Protein AF-A0A7R8H9K0-F1 (afdb_monomer)

Structure (mmCIF, N/CA/C/O backbone):
data_AF-A0A7R8H9K0-F1
#
_entry.id   AF-A0A7R8H9K0-F1
#
loop_
_atom_site.group_PDB
_atom_site.id
_atom_site.type_symbol
_atom_site.label_atom_id
_atom_site.label_alt_id
_atom_site.label_comp_id
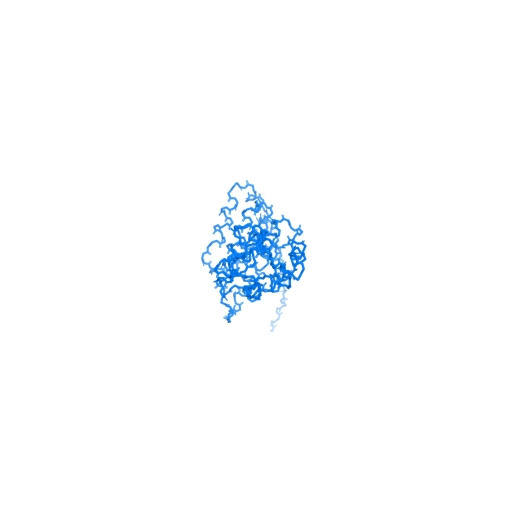_atom_site.label_asym_id
_atom_site.label_entity_id
_atom_site.label_seq_id
_atom_site.pdbx_PDB_ins_code
_atom_site.Cartn_x
_atom_site.Cartn_y
_atom_site.Cartn_z
_atom_site.occupancy
_atom_site.B_iso_or_equiv
_atom_site.auth_seq_id
_atom_site.auth_comp_id
_atom_site.auth_asym_id
_atom_site.auth_atom_id
_atom_site.pdbx_PDB_model_num
ATOM 1 N N . MET A 1 1 ? -13.801 -19.726 68.972 1.00 40.62 1 MET A N 1
ATOM 2 C CA . MET A 1 1 ? -13.199 -20.146 67.686 1.00 40.62 1 MET A CA 1
ATOM 3 C C . MET A 1 1 ? -14.242 -19.972 66.582 1.00 40.62 1 MET A C 1
ATOM 5 O O . MET A 1 1 ? -15.143 -20.788 66.462 1.00 40.62 1 MET A O 1
ATOM 9 N N . MET A 1 2 ? -14.191 -18.857 65.850 1.00 42.12 2 MET A N 1
ATOM 10 C CA . MET A 1 2 ? -15.059 -18.582 64.696 1.00 42.12 2 MET A CA 1
ATOM 11 C C . MET A 1 2 ? -14.425 -19.161 63.423 1.00 42.12 2 MET A C 1
ATOM 13 O O . MET A 1 2 ? -13.252 -18.907 63.165 1.00 42.12 2 MET A O 1
ATOM 17 N N . ARG A 1 3 ? -15.198 -19.859 62.583 1.00 37.62 3 ARG A N 1
ATOM 18 C CA . ARG A 1 3 ? -14.903 -20.005 61.147 1.00 37.62 3 ARG A CA 1
ATOM 19 C C . ARG A 1 3 ? -16.173 -19.730 60.344 1.00 37.62 3 ARG A C 1
ATOM 21 O O . ARG A 1 3 ? -17.077 -20.558 60.292 1.00 37.62 3 ARG A O 1
ATOM 28 N N . ARG A 1 4 ? -16.228 -18.541 59.736 1.00 37.19 4 ARG A N 1
ATOM 29 C CA . ARG A 1 4 ? -17.149 -18.210 58.642 1.00 37.19 4 ARG A CA 1
ATOM 30 C C . ARG A 1 4 ? -16.663 -18.925 57.377 1.00 37.19 4 ARG A C 1
ATOM 32 O O . ARG A 1 4 ? -15.465 -18.979 57.123 1.00 37.19 4 ARG A O 1
ATOM 39 N N . LYS A 1 5 ? -17.597 -19.500 56.620 1.00 40.31 5 LYS A N 1
ATOM 40 C CA . LYS A 1 5 ? -17.365 -20.157 55.329 1.00 40.31 5 LYS A CA 1
ATOM 41 C C . LYS A 1 5 ? -17.757 -19.150 54.242 1.00 40.31 5 LYS A C 1
ATOM 43 O O . LYS A 1 5 ? -18.937 -18.825 54.119 1.00 40.31 5 LYS A O 1
ATOM 48 N N . ASP A 1 6 ? -16.775 -18.613 53.525 1.00 37.91 6 ASP A N 1
ATOM 49 C CA . ASP A 1 6 ? -16.982 -17.632 52.457 1.00 37.91 6 ASP A CA 1
ATOM 50 C C . ASP A 1 6 ? -17.642 -18.269 51.219 1.00 37.91 6 ASP A C 1
ATOM 52 O O . ASP A 1 6 ? -17.253 -19.346 50.766 1.00 37.91 6 ASP A O 1
ATOM 56 N N . ARG A 1 7 ? -18.659 -17.588 50.669 1.00 35.00 7 ARG A N 1
ATOM 57 C CA . ARG A 1 7 ? -19.238 -17.853 49.337 1.00 35.00 7 ARG A CA 1
ATOM 58 C C . ARG A 1 7 ? -18.424 -17.123 48.258 1.00 35.00 7 ARG A C 1
ATOM 60 O O . ARG A 1 7 ? -18.005 -15.992 48.507 1.00 35.00 7 ARG A O 1
ATOM 67 N N . PRO A 1 8 ? -18.303 -17.661 47.030 1.00 39.19 8 PRO A N 1
ATOM 68 C CA . PRO A 1 8 ? -17.720 -16.921 45.916 1.00 39.19 8 PRO A CA 1
ATOM 69 C C . PRO A 1 8 ? -18.710 -15.871 45.374 1.00 39.19 8 PRO A C 1
ATOM 71 O O . PRO A 1 8 ? -19.876 -16.174 45.110 1.00 39.19 8 PRO A O 1
ATOM 74 N N . ARG A 1 9 ? -18.243 -14.624 45.207 1.00 37.09 9 ARG A N 1
ATOM 75 C CA . ARG A 1 9 ? -18.977 -13.516 44.569 1.00 37.09 9 ARG A CA 1
ATOM 76 C C . ARG A 1 9 ? -18.789 -13.534 43.047 1.00 37.09 9 ARG A C 1
ATOM 78 O O . ARG A 1 9 ? -17.669 -13.584 42.560 1.00 37.09 9 ARG A O 1
ATOM 85 N N . GLY A 1 10 ? -19.920 -13.459 42.344 1.00 40.94 10 GLY A N 1
ATOM 86 C CA . GLY A 1 10 ? -20.169 -12.712 41.103 1.00 40.94 10 GLY A CA 1
ATOM 87 C C . GLY A 1 10 ? -19.111 -12.678 39.994 1.00 40.94 10 GLY A C 1
ATOM 88 O O . GLY A 1 10 ? -18.354 -11.724 39.913 1.00 40.94 10 GLY A O 1
ATOM 89 N N . LYS A 1 11 ? -19.201 -13.612 39.035 1.00 36.88 11 LYS A N 1
ATOM 90 C CA . LYS A 1 11 ? -18.669 -13.471 37.658 1.00 36.88 11 LYS A CA 1
ATOM 91 C C . LYS A 1 11 ? -19.744 -13.088 36.617 1.00 36.88 11 LYS A C 1
ATOM 93 O O . LYS A 1 11 ? -19.515 -13.194 35.420 1.00 36.88 11 LYS A O 1
ATOM 98 N N . LYS A 1 12 ? -20.948 -12.686 37.044 1.00 35.62 12 LYS A N 1
ATOM 99 C CA . LYS A 1 12 ? -22.094 -12.474 36.134 1.00 35.62 12 LYS A CA 1
ATOM 100 C C . LYS A 1 12 ? -22.205 -11.063 35.531 1.00 35.62 12 LYS A C 1
ATOM 102 O O . LYS A 1 12 ? -22.999 -10.895 34.616 1.00 35.62 12 LYS A O 1
ATOM 107 N N . ASN A 1 13 ? -21.412 -10.085 35.979 1.00 43.00 13 ASN A N 1
ATOM 108 C CA . ASN A 1 13 ? -21.580 -8.691 35.539 1.00 43.00 13 ASN A CA 1
ATOM 109 C C . ASN A 1 13 ? -20.710 -8.303 34.329 1.00 43.00 13 ASN A C 1
ATOM 111 O O . ASN A 1 13 ? -21.144 -7.500 33.517 1.00 43.00 13 ASN A O 1
ATOM 115 N N . GLU A 1 14 ? -19.538 -8.914 34.136 1.00 38.44 14 GLU A N 1
ATOM 116 C CA . GLU A 1 14 ? -18.619 -8.525 33.049 1.00 38.44 14 GLU A CA 1
ATOM 117 C C . GLU A 1 14 ? -19.118 -8.945 31.656 1.00 38.44 14 GLU A C 1
ATOM 119 O O . GLU A 1 14 ? -18.979 -8.193 30.692 1.00 38.44 14 GLU A O 1
ATOM 124 N N . LEU A 1 15 ? -19.774 -10.109 31.546 1.00 36.34 15 LEU A N 1
ATOM 125 C CA . LEU A 1 15 ? -20.377 -10.552 30.282 1.00 36.34 15 LEU A CA 1
ATOM 126 C C . LEU A 1 15 ? -21.592 -9.696 29.890 1.00 36.34 15 LEU A C 1
ATOM 128 O O . LEU A 1 15 ? -21.779 -9.407 28.714 1.00 36.34 15 LEU A O 1
ATOM 132 N N . GLY A 1 16 ? -22.409 -9.282 30.866 1.00 35.31 16 GLY A N 1
ATOM 133 C CA . GLY A 1 16 ? -23.593 -8.451 30.625 1.00 35.31 16 GLY A CA 1
ATOM 134 C C . GLY A 1 16 ? -23.238 -7.029 30.184 1.00 35.31 16 GLY A C 1
ATOM 135 O O . GLY A 1 16 ? -23.847 -6.520 29.247 1.00 35.31 16 GLY A O 1
ATOM 136 N N . GLN A 1 17 ? -22.203 -6.433 30.791 1.00 42.16 17 GLN A N 1
ATOM 137 C CA . GLN A 1 17 ? -21.657 -5.136 30.372 1.00 42.16 17 GLN A CA 1
ATOM 138 C C . GLN A 1 17 ? -21.072 -5.203 28.950 1.00 42.16 17 GLN A C 1
ATOM 140 O O . GLN A 1 17 ? -21.377 -4.357 28.117 1.00 42.16 17 GLN A O 1
ATOM 145 N N . SER A 1 18 ? -20.288 -6.247 28.644 1.00 46.50 18 SER A N 1
ATOM 146 C CA . SER A 1 18 ? -19.658 -6.401 27.326 1.00 46.50 18 SER A CA 1
ATOM 147 C C . SER A 1 18 ? -20.666 -6.595 26.189 1.00 46.50 18 SER A C 1
ATOM 149 O O . SER A 1 18 ? -20.372 -6.191 25.067 1.00 46.50 18 SER A O 1
ATOM 151 N N . ILE A 1 19 ? -21.818 -7.225 26.448 1.00 42.53 19 ILE A N 1
ATOM 152 C CA . ILE A 1 19 ? -22.873 -7.440 25.444 1.00 42.53 19 ILE A CA 1
ATOM 153 C C . ILE A 1 19 ? -23.671 -6.144 25.213 1.00 42.53 19 ILE A C 1
ATOM 155 O O . ILE A 1 19 ? -23.908 -5.764 24.066 1.00 42.53 19 ILE A O 1
ATOM 159 N N . GLN A 1 20 ? -24.000 -5.404 26.279 1.00 49.84 20 GLN A N 1
ATOM 160 C CA . GLN A 1 20 ? -24.660 -4.095 26.164 1.00 49.84 20 GLN A CA 1
ATOM 161 C C . GLN A 1 20 ? -23.789 -3.066 25.429 1.00 49.84 20 GLN A C 1
ATOM 163 O O . GLN A 1 20 ? -24.291 -2.351 24.563 1.00 49.84 20 GLN A O 1
ATOM 168 N N . ASP A 1 21 ? -22.480 -3.052 25.692 1.00 56.84 21 ASP A N 1
ATOM 169 C CA . ASP A 1 21 ? -21.529 -2.190 24.983 1.00 56.84 21 ASP A CA 1
ATOM 170 C C . ASP A 1 21 ? -21.412 -2.539 23.494 1.00 56.84 21 ASP A C 1
ATOM 172 O O . ASP A 1 21 ? -21.102 -1.665 22.685 1.00 56.84 21 ASP A O 1
ATOM 176 N N . THR A 1 22 ? -21.636 -3.800 23.100 1.00 58.75 22 THR A N 1
ATOM 177 C CA . THR A 1 22 ? -21.641 -4.196 21.682 1.00 58.75 22 THR A CA 1
ATOM 178 C C . THR A 1 22 ? -22.935 -3.833 20.966 1.00 58.75 22 THR A C 1
ATOM 180 O O . THR A 1 22 ? -22.874 -3.409 19.813 1.00 58.75 22 THR A O 1
ATOM 183 N N . ASP A 1 23 ? -24.083 -3.942 21.632 1.00 60.56 23 ASP A N 1
ATOM 184 C CA . ASP A 1 23 ? -25.378 -3.596 21.039 1.00 60.56 23 ASP A CA 1
ATOM 185 C C . ASP A 1 23 ? -25.562 -2.078 20.925 1.00 60.56 23 ASP A C 1
ATOM 187 O O . ASP A 1 23 ? -26.005 -1.597 19.882 1.00 60.56 23 ASP A O 1
ATOM 191 N N . ALA A 1 24 ? -25.108 -1.310 21.921 1.00 64.94 24 ALA A N 1
ATOM 192 C CA . ALA A 1 24 ? -25.066 0.152 21.851 1.00 64.94 24 ALA A CA 1
ATOM 193 C C . ALA A 1 24 ? -24.113 0.655 20.751 1.00 64.94 24 ALA A C 1
ATOM 195 O O . ALA A 1 24 ? -24.400 1.634 20.061 1.00 64.94 24 ALA A O 1
ATOM 196 N N . LEU A 1 25 ? -22.986 -0.038 20.537 1.00 63.16 25 LEU A N 1
ATOM 197 C CA . LEU A 1 25 ? -22.095 0.273 19.420 1.00 63.16 25 LEU A CA 1
ATOM 198 C C . LEU A 1 25 ? -22.775 0.014 18.077 1.00 63.16 25 LEU A C 1
ATOM 200 O O . LEU A 1 25 ? -22.614 0.799 17.154 1.00 63.16 25 LEU A O 1
ATOM 204 N N . ARG A 1 26 ? -23.522 -1.088 17.961 1.00 66.19 26 ARG A N 1
ATOM 205 C CA . ARG A 1 26 ? -24.235 -1.457 16.732 1.00 66.19 26 ARG A CA 1
ATOM 206 C C . ARG A 1 26 ? -25.348 -0.471 16.405 1.00 66.19 26 ARG A C 1
ATOM 208 O O . ARG A 1 26 ? -25.479 -0.107 15.241 1.00 66.19 26 ARG A O 1
ATOM 215 N N . SER A 1 27 ? -26.105 -0.010 17.400 1.00 69.06 27 SER A N 1
ATOM 216 C CA . SER A 1 27 ? -27.130 1.018 17.191 1.00 69.06 27 SER A CA 1
ATOM 217 C C . SER A 1 27 ? -26.514 2.359 16.796 1.00 69.06 27 SER A C 1
ATOM 219 O O . SER A 1 27 ? -26.976 2.968 15.838 1.00 69.06 27 SER A O 1
ATOM 221 N N . PHE A 1 28 ? -25.426 2.777 17.455 1.00 70.62 28 PHE A N 1
ATOM 222 C CA . PHE A 1 28 ? -24.696 3.994 17.084 1.00 70.62 28 PHE A CA 1
ATOM 223 C C . PHE A 1 28 ? -24.115 3.903 15.669 1.00 70.62 28 PHE A C 1
ATOM 225 O O . PHE A 1 28 ? -24.217 4.847 14.893 1.00 70.62 28 PHE A O 1
ATOM 232 N N . VAL A 1 29 ? -23.538 2.754 15.307 1.00 67.75 29 VAL A N 1
ATOM 233 C CA . VAL A 1 29 ? -23.004 2.506 13.962 1.00 67.75 29 VAL A CA 1
ATOM 234 C C . VAL A 1 29 ? -24.117 2.557 12.918 1.00 67.75 29 VAL A C 1
ATOM 236 O O . VAL A 1 29 ? -23.927 3.174 11.879 1.00 67.75 29 VAL A O 1
ATOM 239 N N . ALA A 1 30 ? -25.283 1.970 13.193 1.00 68.50 30 ALA A N 1
ATOM 240 C CA . ALA A 1 30 ? -26.426 2.012 12.283 1.00 68.50 30 ALA A CA 1
ATOM 241 C C . ALA A 1 30 ? -26.989 3.433 12.102 1.00 68.50 30 ALA A C 1
ATOM 243 O O . ALA A 1 30 ? -27.411 3.796 11.007 1.00 68.50 30 ALA A O 1
ATOM 244 N N . GLU A 1 31 ? -26.977 4.250 13.155 1.00 71.81 31 GLU A N 1
ATOM 245 C CA . GLU A 1 31 ? -27.406 5.649 13.095 1.00 71.81 31 GLU A CA 1
ATOM 246 C C . GLU A 1 31 ? -26.390 6.523 12.345 1.00 71.81 31 GLU A C 1
ATOM 248 O O . GLU A 1 31 ? -26.755 7.252 11.423 1.00 71.81 31 GLU A O 1
ATOM 253 N N . ALA A 1 32 ? -25.100 6.378 12.661 1.00 69.19 32 ALA A N 1
ATOM 254 C CA . ALA A 1 32 ? -24.008 7.062 11.975 1.00 69.19 32 ALA A CA 1
ATOM 255 C C . ALA A 1 32 ? -23.916 6.674 10.491 1.00 69.19 32 ALA A C 1
ATOM 257 O O . ALA A 1 32 ? -23.628 7.533 9.658 1.00 69.19 32 ALA A O 1
ATOM 258 N N . ALA A 1 33 ? -24.217 5.413 10.155 1.00 65.12 33 ALA A N 1
ATOM 259 C CA . ALA A 1 33 ? -24.216 4.906 8.787 1.00 65.12 33 ALA A CA 1
ATOM 260 C C . ALA A 1 33 ? -25.230 5.616 7.867 1.00 65.12 33 ALA A C 1
ATOM 262 O O . ALA A 1 33 ? -25.048 5.649 6.654 1.00 65.12 33 ALA A O 1
ATOM 263 N N . ASN A 1 34 ? -26.285 6.206 8.434 1.00 67.06 34 ASN A N 1
ATOM 264 C CA . ASN A 1 34 ? -27.316 6.923 7.680 1.00 67.06 34 ASN A CA 1
ATOM 265 C C . ASN A 1 34 ? -27.040 8.432 7.556 1.00 67.06 34 ASN A C 1
ATOM 267 O O . ASN A 1 34 ? -27.825 9.155 6.940 1.00 67.06 34 ASN A O 1
ATOM 271 N N . SER A 1 35 ? -25.950 8.932 8.146 1.00 72.25 35 SER A N 1
ATOM 272 C CA . SER A 1 35 ? -25.596 10.349 8.089 1.00 72.25 35 SER A CA 1
ATOM 273 C C . SER A 1 35 ? -24.858 10.689 6.786 1.00 72.25 35 SER A C 1
ATOM 275 O O . SER A 1 35 ? -23.848 10.057 6.481 1.00 72.25 35 SER A O 1
ATOM 277 N N . PRO A 1 36 ? -25.254 11.748 6.053 1.00 66.50 36 PRO A N 1
ATOM 278 C CA . PRO A 1 36 ? -24.544 12.195 4.851 1.00 66.50 36 PRO A CA 1
ATOM 279 C C . PRO A 1 36 ? -23.150 12.786 5.140 1.00 66.50 36 PRO A C 1
ATOM 281 O O . PRO A 1 36 ? -22.419 13.093 4.208 1.00 66.50 36 PRO A O 1
ATOM 284 N N . ARG A 1 37 ? -22.776 12.961 6.418 1.00 75.25 37 ARG A N 1
ATOM 285 C CA . ARG A 1 37 ? -21.471 13.487 6.871 1.00 75.25 37 ARG A CA 1
ATOM 286 C C . ARG A 1 37 ? -20.572 12.422 7.499 1.00 75.25 37 ARG A C 1
ATOM 288 O O . ARG A 1 37 ? -19.688 12.737 8.293 1.00 75.25 37 ARG A O 1
ATOM 295 N N . MET A 1 38 ? -20.831 11.149 7.212 1.00 75.88 38 MET A N 1
ATOM 296 C CA . MET A 1 38 ? -20.095 10.048 7.833 1.00 75.88 38 MET A CA 1
ATOM 297 C C . MET A 1 38 ? -18.591 10.124 7.542 1.00 75.88 38 MET A C 1
ATOM 299 O O . MET A 1 38 ? -17.791 9.905 8.445 1.00 75.88 38 MET A O 1
ATOM 303 N N . GLU A 1 39 ? -18.222 10.497 6.317 1.00 75.75 39 GLU A N 1
ATOM 304 C CA . GLU A 1 39 ? -16.837 10.698 5.875 1.00 75.75 39 GLU A CA 1
ATOM 305 C C . GLU A 1 39 ? -16.116 11.761 6.710 1.00 75.75 39 GLU A C 1
ATOM 307 O O . GLU A 1 39 ? -15.147 11.439 7.393 1.00 75.75 39 GLU A O 1
ATOM 312 N N . GLU A 1 40 ? -16.656 12.984 6.769 1.00 78.06 40 GLU A N 1
ATOM 313 C CA . GLU A 1 40 ? -16.104 14.093 7.567 1.00 78.06 40 GLU A CA 1
ATOM 314 C C . GLU A 1 40 ? -15.969 13.721 9.055 1.00 78.06 40 GLU A C 1
ATOM 316 O O . GLU A 1 40 ? -15.004 14.079 9.739 1.00 78.06 40 GLU A O 1
ATOM 321 N N . MET A 1 41 ? -16.941 12.971 9.583 1.00 77.12 41 MET A N 1
ATOM 322 C CA . MET A 1 41 ? -16.899 12.498 10.963 1.00 77.12 41 MET A CA 1
ATOM 323 C C . MET A 1 41 ? -1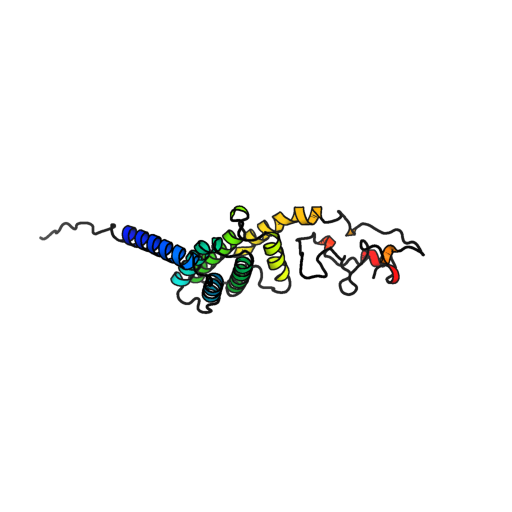5.773 11.477 11.172 1.00 77.12 41 MET A C 1
ATOM 325 O O . MET A 1 41 ? -15.080 11.531 12.185 1.00 77.12 41 MET A O 1
ATOM 329 N N . MET A 1 42 ? -15.557 10.554 10.235 1.00 78.75 42 MET A N 1
ATOM 330 C CA . MET A 1 42 ? -14.468 9.579 10.333 1.00 78.75 42 MET A CA 1
ATOM 331 C C . MET A 1 42 ? -13.095 10.219 10.173 1.00 78.75 42 MET A C 1
ATOM 333 O O . MET A 1 42 ? -12.184 9.882 10.928 1.00 78.75 42 MET A O 1
ATOM 337 N N . GLU A 1 43 ? -12.958 11.151 9.234 1.00 79.31 43 GLU A N 1
ATOM 338 C CA . GLU A 1 43 ? -11.734 11.920 9.023 1.00 79.31 43 GLU A CA 1
ATOM 339 C C . GLU A 1 43 ? -11.385 12.722 10.276 1.00 79.31 43 GLU A C 1
ATOM 341 O O . GLU A 1 43 ? -10.306 12.535 10.830 1.00 79.31 43 GLU A O 1
ATOM 346 N N . SER A 1 44 ? -12.322 13.505 10.819 1.00 79.56 44 SER A N 1
ATOM 347 C CA . SER A 1 44 ? -12.089 14.290 12.043 1.00 79.56 44 SER A CA 1
ATOM 348 C C . SER A 1 44 ? -11.762 13.426 13.270 1.00 79.56 44 SER A C 1
ATOM 350 O O . SER A 1 44 ? -10.904 13.791 14.082 1.00 79.56 44 SER A O 1
ATOM 352 N N . LEU A 1 45 ? -12.387 12.248 13.399 1.00 77.25 45 LEU A N 1
ATOM 353 C CA . LEU A 1 45 ? -12.041 11.270 14.435 1.00 77.25 45 LEU A CA 1
ATOM 354 C C . LEU A 1 45 ? -10.611 10.747 14.269 1.00 77.25 45 LEU A C 1
ATOM 356 O O . LEU A 1 45 ? -9.908 10.571 15.269 1.00 77.25 45 LEU A O 1
ATOM 360 N N . LEU A 1 46 ? -10.181 10.500 13.029 1.00 77.69 46 LEU A N 1
ATOM 361 C CA . LEU A 1 46 ? -8.837 10.020 12.731 1.00 77.69 46 LEU A CA 1
ATOM 362 C C . LEU A 1 46 ? -7.794 11.142 12.802 1.00 77.69 46 LEU A C 1
ATOM 364 O O . LEU A 1 46 ? -6.652 10.866 13.135 1.00 77.69 46 LEU A O 1
ATOM 368 N N . GLU A 1 47 ? -8.146 12.397 12.535 1.00 78.12 47 GLU A N 1
ATOM 369 C CA . GLU A 1 47 ? -7.226 13.537 12.540 1.00 78.12 47 GLU A CA 1
ATOM 370 C C . GLU A 1 47 ? -6.790 13.958 13.940 1.00 78.12 47 GLU A C 1
ATOM 372 O O . GLU A 1 47 ? -5.693 14.514 14.092 1.00 78.12 47 GLU A O 1
ATOM 377 N N . ASN A 1 48 ? -7.585 13.639 14.967 1.00 73.31 48 ASN A N 1
ATOM 378 C CA . ASN A 1 48 ? -7.305 14.025 16.344 1.00 73.31 48 ASN A CA 1
ATOM 379 C C . ASN A 1 48 ? -5.844 13.698 16.730 1.00 73.31 48 ASN A C 1
ATOM 381 O O . ASN A 1 48 ? -5.336 12.587 16.534 1.00 73.31 48 ASN A O 1
ATOM 385 N N . LYS A 1 49 ? -5.113 14.728 17.172 1.00 61.06 49 LYS A N 1
ATOM 386 C CA . LYS A 1 49 ? -3.668 14.655 17.446 1.00 61.06 49 LYS A CA 1
ATOM 387 C C . LYS A 1 49 ? -3.377 13.980 18.782 1.00 61.06 49 LYS A C 1
ATOM 389 O O . LYS A 1 49 ? -2.291 13.429 18.961 1.00 61.06 49 LYS A O 1
ATOM 394 N N . ASP A 1 50 ? -4.355 13.978 19.678 1.00 60.78 50 ASP A N 1
ATOM 395 C CA . ASP A 1 50 ? -4.208 13.436 21.014 1.00 60.78 50 ASP A CA 1
ATOM 396 C C . ASP A 1 50 ? -4.452 11.923 21.007 1.00 60.78 50 ASP A C 1
ATOM 398 O O . ASP A 1 50 ? -5.576 11.437 21.109 1.00 60.78 50 ASP A O 1
ATOM 402 N N . LEU A 1 51 ? -3.366 11.146 20.979 1.00 59.62 51 LEU A N 1
ATOM 403 C CA . LEU A 1 51 ? -3.389 9.699 21.256 1.00 59.62 51 LEU A CA 1
ATOM 404 C C . LEU A 1 51 ? -3.654 9.379 22.752 1.00 59.62 51 LEU A C 1
ATOM 406 O O . LEU A 1 51 ? -3.351 8.282 23.229 1.00 59.62 51 LEU A O 1
ATOM 410 N N . SER A 1 52 ? -4.146 10.349 23.529 1.00 51.72 52 SER A N 1
ATOM 411 C CA . SER A 1 52 ? -3.947 10.427 24.980 1.00 51.72 52 SER A CA 1
ATOM 412 C C . SER A 1 52 ? -4.974 9.694 25.853 1.00 51.72 52 SER A C 1
ATOM 414 O O . SER A 1 52 ? -4.696 9.514 27.040 1.00 51.72 52 SER A O 1
ATOM 416 N N . PRO A 1 53 ? -6.045 9.088 25.309 1.00 59.22 53 PRO A N 1
ATOM 417 C CA . PRO A 1 53 ? -6.609 7.897 25.933 1.00 59.22 53 PRO A CA 1
ATOM 418 C C . PRO A 1 53 ? -6.432 6.676 25.020 1.00 59.22 53 PRO A C 1
ATOM 420 O O . PRO A 1 53 ? -7.190 6.425 24.086 1.00 59.22 53 PRO A O 1
ATOM 423 N N . ARG A 1 54 ? -5.427 5.852 25.339 1.00 68.75 54 ARG A N 1
ATOM 424 C CA . ARG A 1 54 ? -5.060 4.635 24.585 1.00 68.75 54 ARG A CA 1
ATOM 425 C C . ARG A 1 54 ? -6.236 3.653 24.365 1.00 68.75 54 ARG A C 1
ATOM 427 O O . ARG A 1 54 ? -6.346 3.131 23.257 1.00 68.75 54 ARG A O 1
ATOM 434 N N . PRO A 1 55 ? -7.146 3.414 25.340 1.00 73.50 55 PRO A N 1
ATOM 435 C CA . PRO A 1 55 ? -8.331 2.572 25.125 1.00 73.50 55 PRO A CA 1
ATOM 436 C C . PRO A 1 55 ? -9.374 3.224 24.214 1.00 73.50 55 PRO A C 1
ATOM 438 O O . PRO A 1 55 ? -10.007 2.534 23.415 1.00 73.50 55 PRO A O 1
ATOM 441 N N . PHE A 1 56 ? -9.527 4.549 24.310 1.00 78.62 56 PHE A N 1
ATOM 442 C CA . PHE A 1 56 ? -10.424 5.316 23.450 1.00 78.62 56 PHE A CA 1
ATOM 443 C C . PHE A 1 56 ? -9.986 5.182 21.994 1.00 78.62 56 PHE A C 1
ATOM 445 O O . PHE A 1 56 ? -10.793 4.791 21.166 1.00 78.62 56 PHE A O 1
ATOM 452 N N . TRP A 1 57 ? -8.694 5.356 21.700 1.00 78.12 57 TRP A N 1
ATOM 453 C CA . TRP A 1 57 ? -8.175 5.224 20.336 1.00 78.12 57 TRP A CA 1
ATOM 454 C C . TRP A 1 57 ? -8.418 3.838 19.726 1.00 78.12 57 TRP A C 1
ATOM 456 O O . TRP A 1 57 ? -8.857 3.722 18.584 1.00 78.12 57 TRP A O 1
ATOM 466 N N . ILE A 1 58 ? -8.198 2.770 20.500 1.00 82.44 58 ILE A N 1
ATOM 467 C CA . ILE A 1 58 ? -8.475 1.395 20.053 1.00 82.44 58 ILE A CA 1
ATOM 468 C C . ILE A 1 58 ? -9.967 1.222 19.740 1.00 82.44 58 ILE A C 1
ATOM 470 O O . ILE A 1 58 ? -10.322 0.623 18.722 1.00 82.44 58 ILE A O 1
ATOM 474 N N . LYS A 1 59 ? -10.846 1.763 20.592 1.00 83.31 59 LYS A N 1
ATOM 475 C CA . LYS A 1 59 ? -12.293 1.698 20.383 1.00 83.31 59 LYS A CA 1
ATOM 476 C C . LYS A 1 59 ? -12.723 2.521 19.168 1.00 83.31 59 LYS A C 1
ATOM 478 O O . LYS A 1 59 ? -13.495 2.012 18.362 1.00 83.31 59 LYS A O 1
ATOM 483 N N . THR A 1 60 ? -12.174 3.720 18.987 1.00 83.50 60 THR A N 1
ATOM 484 C CA . THR A 1 60 ? -12.412 4.582 17.823 1.00 83.50 60 THR A CA 1
ATOM 485 C C . THR A 1 60 ? -12.017 3.872 16.533 1.00 83.50 60 THR A C 1
ATOM 487 O O . THR A 1 60 ? -12.834 3.771 15.627 1.00 83.50 60 THR A O 1
ATOM 490 N N . LEU A 1 61 ? -10.825 3.270 16.468 1.00 85.38 61 LEU A N 1
ATOM 491 C CA . LEU A 1 61 ? -10.388 2.491 15.301 1.00 85.38 61 LEU A CA 1
ATOM 492 C C . LEU A 1 61 ? -11.281 1.272 15.031 1.00 85.38 61 LEU A C 1
ATOM 494 O O . LEU A 1 61 ? -11.526 0.926 13.876 1.00 85.38 61 LEU A O 1
ATOM 498 N N . SER A 1 62 ? -11.803 0.633 16.080 1.00 86.38 62 SER A N 1
ATOM 499 C CA . SER A 1 62 ? -12.771 -0.457 15.931 1.00 86.38 62 SER A CA 1
ATOM 500 C C . SER A 1 62 ? -14.115 0.020 15.374 1.00 86.38 62 SER A C 1
ATOM 502 O O . SER A 1 62 ? -14.718 -0.702 14.584 1.00 86.38 62 SER A O 1
ATOM 504 N N . VAL A 1 63 ? -14.594 1.196 15.791 1.00 84.94 63 VAL A N 1
ATOM 505 C CA . VAL A 1 63 ? -15.833 1.806 15.279 1.00 84.94 63 VAL A CA 1
ATOM 506 C C . VAL A 1 63 ? -15.647 2.237 13.827 1.00 84.94 63 VAL A C 1
ATOM 508 O O . VAL A 1 63 ? -16.471 1.895 12.986 1.00 84.94 63 VAL A O 1
ATOM 511 N N . LEU A 1 64 ? -14.526 2.889 13.513 1.00 86.81 64 LEU A N 1
ATOM 512 C CA . LEU A 1 64 ? -14.155 3.271 12.150 1.00 86.81 64 LEU A CA 1
ATOM 513 C C . LEU A 1 64 ? -14.154 2.064 11.216 1.00 86.81 64 LEU A C 1
ATOM 515 O O . LEU A 1 64 ? -14.794 2.086 10.170 1.00 86.81 64 LEU A O 1
ATOM 519 N N . LYS A 1 65 ? -13.519 0.962 11.633 1.00 89.69 65 LYS A N 1
ATOM 520 C CA . LYS A 1 65 ? -13.518 -0.283 10.861 1.00 89.69 65 LYS A CA 1
ATOM 521 C C . LYS A 1 65 ? -14.931 -0.805 10.572 1.00 89.69 65 LYS A C 1
ATOM 523 O O . LYS A 1 65 ? -15.159 -1.339 9.493 1.00 89.69 65 LYS A O 1
ATOM 528 N N . ALA A 1 66 ? -15.856 -0.675 11.523 1.00 88.12 66 ALA A N 1
ATOM 529 C CA . ALA A 1 66 ? -17.237 -1.126 11.358 1.00 88.12 66 ALA A CA 1
ATOM 530 C C . ALA A 1 66 ? -18.057 -0.222 10.422 1.00 88.12 66 ALA A C 1
ATOM 532 O O . ALA A 1 66 ? -18.995 -0.705 9.795 1.00 88.12 66 ALA A O 1
ATOM 533 N N . LEU A 1 67 ? -17.704 1.061 10.325 1.00 87.94 67 LEU A N 1
ATOM 534 C CA . LEU A 1 67 ? -18.397 2.036 9.486 1.00 87.94 67 LEU A CA 1
ATOM 535 C C . LEU A 1 67 ? -17.846 2.121 8.054 1.00 87.94 67 LEU A C 1
ATOM 537 O O . LEU A 1 67 ? -18.575 2.547 7.164 1.00 87.94 67 LEU A O 1
ATOM 541 N N . LEU A 1 68 ? -16.602 1.688 7.813 1.00 89.06 68 LEU A N 1
ATOM 542 C CA . LEU A 1 68 ? -15.953 1.725 6.492 1.00 89.06 68 LEU A CA 1
ATOM 543 C C . LEU A 1 68 ? -16.811 1.205 5.319 1.00 89.06 68 LEU A C 1
ATOM 545 O O . LEU A 1 68 ? -16.758 1.827 4.263 1.00 89.06 68 LEU A O 1
ATOM 549 N N . PRO A 1 69 ? -17.606 0.121 5.447 1.00 88.62 69 PRO A N 1
ATOM 550 C CA . PRO A 1 69 ? -18.447 -0.352 4.342 1.00 88.62 69 PRO A CA 1
ATOM 551 C C . PRO A 1 69 ? -19.531 0.637 3.890 1.00 88.62 69 PRO A C 1
ATOM 553 O O . PRO A 1 69 ? -20.056 0.490 2.791 1.00 88.62 69 PRO A O 1
ATOM 556 N N . GLY A 1 70 ? -19.895 1.608 4.733 1.00 85.44 70 GLY A N 1
ATOM 557 C CA . GLY A 1 70 ? -20.861 2.663 4.412 1.00 85.44 70 GLY A CA 1
ATOM 558 C C . GLY A 1 70 ? -20.244 3.904 3.762 1.00 85.44 70 GLY A C 1
ATOM 559 O O . GLY A 1 70 ? -20.969 4.857 3.495 1.00 85.44 70 GLY A O 1
ATOM 560 N N . VAL A 1 71 ? -18.928 3.910 3.535 1.00 87.88 71 VAL A N 1
ATOM 561 C CA . VAL A 1 71 ? -18.173 5.040 2.978 1.00 87.88 71 VAL A CA 1
ATOM 562 C C . VAL A 1 71 ? -17.887 4.803 1.503 1.00 87.88 71 VAL A C 1
ATOM 564 O O . VAL A 1 71 ? -17.653 3.665 1.086 1.00 87.88 71 VAL A O 1
ATOM 567 N N . ASP A 1 72 ? -17.883 5.866 0.698 1.00 89.69 72 ASP A N 1
ATOM 568 C CA . ASP A 1 72 ? -17.509 5.735 -0.702 1.00 89.69 72 ASP A CA 1
ATOM 569 C C . ASP A 1 72 ? -16.010 5.392 -0.861 1.00 89.69 72 ASP A C 1
ATOM 571 O O . ASP A 1 72 ? -15.168 5.591 0.020 1.00 89.69 72 ASP A O 1
ATOM 575 N N . TYR A 1 73 ? -15.626 4.862 -2.021 1.00 89.88 73 TYR A N 1
ATOM 576 C CA . TYR A 1 73 ? -14.232 4.470 -2.243 1.00 89.88 73 TYR A CA 1
ATOM 577 C C . TYR A 1 73 ? -13.254 5.665 -2.188 1.00 89.88 73 TYR A C 1
ATOM 579 O O . TYR A 1 73 ? -12.050 5.465 -2.020 1.00 89.88 73 TYR A O 1
ATOM 587 N N . LYS A 1 74 ? -13.719 6.912 -2.362 1.00 89.19 74 LYS A N 1
ATOM 588 C CA . LYS A 1 74 ? -12.858 8.102 -2.303 1.00 89.19 74 LYS A CA 1
ATOM 589 C C . LYS A 1 74 ? -12.556 8.477 -0.853 1.00 89.19 74 LYS A C 1
ATOM 591 O O . LYS A 1 74 ? -11.388 8.698 -0.542 1.00 89.19 74 LYS A O 1
ATOM 596 N N . GLY A 1 75 ? -13.554 8.457 0.019 1.00 89.81 75 GLY A N 1
ATOM 597 C CA . GLY A 1 75 ? -13.437 8.624 1.459 1.00 89.81 75 GLY A CA 1
ATOM 598 C C . GLY A 1 75 ? -12.614 7.501 2.076 1.00 89.81 75 GLY A C 1
ATOM 599 O O . GLY A 1 75 ? -11.689 7.771 2.835 1.00 89.81 75 GLY A O 1
ATOM 600 N N . VAL A 1 76 ? -12.812 6.242 1.659 1.00 93.00 76 VAL A N 1
ATOM 601 C CA . VAL A 1 76 ? -11.942 5.127 2.092 1.00 93.00 76 VAL A CA 1
ATOM 602 C C . VAL A 1 76 ? -10.475 5.402 1.735 1.00 93.00 76 VAL A C 1
ATOM 604 O O . VAL A 1 76 ? -9.578 5.128 2.536 1.00 93.00 76 VAL A O 1
ATOM 607 N N . ARG A 1 77 ? -10.207 5.964 0.547 1.00 91.38 77 ARG A N 1
ATOM 608 C CA . ARG A 1 77 ? -8.848 6.350 0.139 1.00 91.38 77 ARG A CA 1
ATOM 609 C C . ARG A 1 77 ? -8.279 7.460 1.021 1.00 91.38 77 ARG A C 1
ATOM 611 O O . ARG A 1 77 ? -7.093 7.394 1.334 1.00 91.38 77 ARG A O 1
ATOM 618 N N . GLU A 1 78 ? -9.075 8.448 1.416 1.00 90.38 78 GLU A N 1
ATOM 619 C CA . GLU A 1 78 ? -8.612 9.527 2.294 1.00 90.38 78 GLU A CA 1
ATOM 620 C C . GLU A 1 78 ? -8.343 9.020 3.716 1.00 90.38 78 GLU A C 1
ATOM 622 O O . GLU A 1 78 ? -7.243 9.196 4.239 1.00 90.38 78 GLU A O 1
ATOM 627 N N . ILE A 1 79 ? -9.262 8.228 4.276 1.00 91.31 79 ILE A N 1
ATOM 628 C CA . ILE A 1 79 ? -9.083 7.541 5.563 1.00 91.31 79 ILE A CA 1
ATOM 629 C C . ILE A 1 79 ? -7.803 6.693 5.557 1.00 91.31 79 ILE A C 1
ATOM 631 O O . ILE A 1 79 ? -7.047 6.695 6.530 1.00 91.31 79 ILE A O 1
ATOM 635 N N . MET A 1 80 ? -7.519 5.985 4.457 1.00 92.25 80 MET A N 1
ATOM 636 C CA . MET A 1 80 ? -6.286 5.212 4.305 1.00 92.25 80 MET A CA 1
ATOM 637 C C . MET A 1 80 ? -5.034 6.097 4.387 1.00 92.25 80 MET A C 1
ATOM 639 O O . MET A 1 80 ? -4.073 5.707 5.052 1.00 92.25 80 MET A O 1
ATOM 643 N N . LYS A 1 81 ? -5.020 7.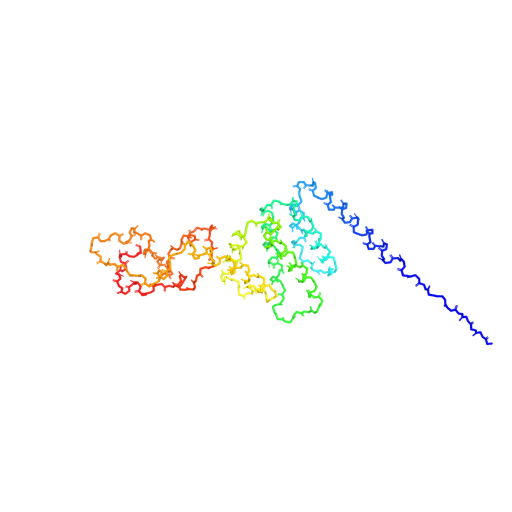271 3.743 1.00 89.38 81 LYS A N 1
ATOM 644 C CA . LYS A 1 81 ? -3.878 8.198 3.813 1.00 89.38 81 LYS A CA 1
ATOM 645 C C . LYS A 1 81 ? -3.664 8.705 5.231 1.00 89.38 81 LYS A C 1
ATOM 647 O O . LYS A 1 81 ? -2.555 8.582 5.745 1.00 89.38 81 LYS A O 1
ATOM 652 N N . ILE A 1 82 ? -4.723 9.181 5.887 1.00 89.00 82 ILE A N 1
ATOM 653 C CA . ILE A 1 82 ? -4.633 9.684 7.263 1.00 89.00 82 ILE A CA 1
ATOM 654 C C . ILE A 1 82 ? -4.160 8.548 8.190 1.00 89.00 82 ILE A C 1
ATOM 656 O O . ILE A 1 82 ? -3.298 8.751 9.043 1.00 89.00 82 ILE A O 1
ATOM 660 N N . ALA A 1 83 ? -4.635 7.312 7.992 1.00 89.62 83 ALA A N 1
ATOM 661 C CA . ALA A 1 83 ? -4.173 6.153 8.757 1.00 89.62 83 ALA A CA 1
ATOM 662 C C . ALA A 1 83 ? -2.670 5.889 8.561 1.00 89.62 83 ALA A C 1
ATOM 664 O O . ALA A 1 83 ? -1.956 5.646 9.535 1.00 89.62 83 ALA A O 1
ATOM 665 N N . ILE A 1 84 ? -2.175 5.967 7.323 1.00 88.56 84 ILE A N 1
ATOM 666 C CA . ILE A 1 84 ? -0.748 5.847 6.992 1.00 88.56 84 ILE A CA 1
ATOM 667 C C . ILE A 1 84 ? 0.071 6.955 7.674 1.00 88.56 84 ILE A C 1
ATOM 669 O O . ILE A 1 84 ? 1.098 6.665 8.291 1.00 88.56 84 ILE A O 1
ATOM 673 N N . GLU A 1 85 ? -0.401 8.201 7.641 1.00 86.25 85 GLU A N 1
ATOM 674 C CA . GLU A 1 85 ? 0.239 9.331 8.323 1.00 86.25 85 GLU A CA 1
ATOM 675 C C . GLU A 1 85 ? 0.305 9.128 9.839 1.00 86.25 85 GLU A C 1
ATOM 677 O O . GLU A 1 85 ? 1.342 9.369 10.459 1.00 86.25 85 GLU A O 1
ATOM 682 N N . LYS A 1 86 ? -0.761 8.600 10.451 1.00 85.88 86 LYS A N 1
ATOM 683 C CA . LYS A 1 86 ? -0.760 8.272 11.882 1.00 85.88 86 LYS A CA 1
ATOM 684 C C . LYS A 1 86 ? 0.222 7.162 12.224 1.00 85.88 86 LYS A C 1
ATOM 686 O O . LYS A 1 86 ? 0.861 7.244 13.269 1.00 85.88 86 LYS A O 1
ATOM 691 N N . VAL A 1 87 ? 0.397 6.158 11.362 1.00 86.81 87 VAL A N 1
ATOM 692 C CA . VAL A 1 87 ? 1.428 5.123 11.559 1.00 86.81 87 VAL A CA 1
ATOM 693 C C . VAL A 1 87 ? 2.830 5.741 11.589 1.00 86.81 87 VAL A C 1
ATOM 695 O O . VAL A 1 87 ? 3.673 5.307 12.372 1.00 86.81 87 VAL A O 1
ATOM 698 N N . LEU A 1 88 ? 3.080 6.775 10.784 1.00 84.06 88 LEU A N 1
ATOM 699 C CA . LEU A 1 88 ? 4.374 7.461 10.723 1.00 84.06 88 LEU A CA 1
ATOM 700 C C . LEU A 1 88 ? 4.702 8.299 11.968 1.00 84.06 88 LEU A C 1
ATOM 702 O O . LEU A 1 88 ? 5.869 8.639 12.175 1.00 84.06 88 LEU A O 1
ATOM 706 N N . LEU A 1 89 ? 3.709 8.608 12.809 1.00 84.12 89 LEU A N 1
ATOM 707 C CA . LEU A 1 89 ? 3.933 9.254 14.107 1.00 84.12 89 LEU A CA 1
ATOM 708 C C . LEU A 1 89 ? 4.557 8.300 15.134 1.00 84.12 89 LEU A C 1
ATOM 710 O O . LEU A 1 89 ? 5.148 8.759 16.112 1.00 84.12 89 LEU A O 1
ATOM 714 N N . PHE A 1 90 ? 4.441 6.984 14.932 1.00 82.88 90 PHE A N 1
ATOM 715 C CA . PHE A 1 90 ? 5.032 6.010 15.842 1.00 82.88 90 PHE A CA 1
ATOM 716 C C . PHE A 1 90 ? 6.549 5.924 15.626 1.00 82.88 90 PHE A C 1
ATOM 718 O O . PHE A 1 90 ? 7.015 5.862 14.483 1.00 82.88 90 PHE A O 1
ATOM 725 N N . PRO A 1 91 ? 7.344 5.901 16.711 1.00 80.38 91 PRO A N 1
ATOM 726 C CA . PRO A 1 91 ? 8.787 5.804 16.593 1.00 80.38 91 PRO A CA 1
ATOM 727 C C . PRO A 1 91 ? 9.175 4.449 15.974 1.00 80.38 91 PRO A C 1
ATOM 729 O O . PRO A 1 91 ? 8.737 3.401 16.456 1.00 80.38 91 PRO A O 1
ATOM 732 N N . PRO A 1 92 ? 10.026 4.434 14.930 1.00 72.62 92 PRO A N 1
ATOM 733 C CA . PRO A 1 92 ? 10.420 3.198 14.256 1.00 72.62 92 PRO A CA 1
ATOM 734 C C . PRO A 1 92 ? 11.324 2.309 15.124 1.00 72.62 92 PRO A C 1
ATOM 736 O O . PRO A 1 92 ? 11.426 1.111 14.875 1.00 72.62 92 PRO A O 1
ATOM 739 N N . GLN A 1 93 ? 11.978 2.886 16.137 1.00 72.44 93 GLN A N 1
ATOM 740 C CA . GLN A 1 93 ? 12.876 2.212 17.074 1.00 72.44 93 GLN A CA 1
ATOM 741 C C . GLN A 1 93 ? 12.402 2.505 18.502 1.00 72.44 93 GLN A C 1
ATOM 743 O O . GLN A 1 93 ? 12.102 3.653 18.818 1.00 72.44 93 GLN A O 1
ATOM 748 N N . GLY A 1 94 ? 12.339 1.484 19.362 1.00 68.44 94 GLY A N 1
ATOM 749 C CA . GLY A 1 94 ? 11.971 1.666 20.773 1.00 68.44 94 GLY A CA 1
ATOM 750 C C . GLY A 1 94 ? 10.488 1.972 20.998 1.00 68.44 94 GLY A C 1
ATOM 751 O O . GLY A 1 94 ? 10.146 2.961 21.640 1.00 68.44 94 GLY A O 1
ATOM 752 N N . LEU A 1 95 ? 9.596 1.125 20.471 1.00 78.44 95 LEU A N 1
ATOM 753 C CA . LEU A 1 95 ? 8.158 1.267 20.695 1.00 78.44 95 LEU A CA 1
ATOM 754 C C . LEU A 1 95 ? 7.815 0.972 22.164 1.00 78.44 95 LEU A C 1
ATOM 756 O O . LEU A 1 95 ? 8.020 -0.145 22.643 1.00 78.44 95 LEU A O 1
ATOM 760 N N . GLU A 1 96 ? 7.265 1.962 22.869 1.00 80.06 96 GLU A N 1
ATOM 761 C CA . GLU A 1 96 ? 6.757 1.775 24.229 1.00 80.06 96 GLU A CA 1
ATOM 762 C C . GLU A 1 96 ? 5.664 0.680 24.227 1.00 80.06 96 GLU A C 1
ATOM 764 O O . GLU A 1 96 ? 4.778 0.717 23.365 1.00 80.06 96 GLU A O 1
ATOM 769 N N . PRO A 1 97 ? 5.658 -0.278 25.178 1.00 80.31 97 PRO A N 1
ATOM 770 C CA . PRO A 1 97 ? 4.671 -1.367 25.207 1.00 80.31 97 PRO A CA 1
ATOM 771 C C . PRO A 1 97 ? 3.208 -0.903 25.146 1.00 80.31 97 PRO A C 1
ATOM 773 O O . PRO A 1 97 ? 2.345 -1.581 24.593 1.00 80.31 97 PRO A O 1
ATOM 776 N N . SER A 1 98 ? 2.927 0.285 25.672 1.00 78.06 98 SER A N 1
ATOM 777 C CA . SER A 1 98 ? 1.603 0.908 25.681 1.00 78.06 98 SER A CA 1
ATOM 778 C C . SER A 1 98 ? 1.123 1.392 24.300 1.00 78.06 98 SER A C 1
ATOM 780 O O . SER A 1 98 ? -0.081 1.557 24.099 1.00 78.06 98 SER A O 1
ATOM 782 N N . LEU A 1 99 ? 2.035 1.603 23.344 1.00 81.31 99 LEU A N 1
ATOM 783 C CA . LEU A 1 99 ? 1.747 2.032 21.970 1.00 81.31 99 LEU A CA 1
ATOM 784 C C . LEU A 1 99 ? 1.552 0.850 21.009 1.00 81.31 99 LEU A C 1
ATOM 786 O O . LEU A 1 99 ? 1.021 1.023 19.911 1.00 81.31 99 LEU A O 1
ATOM 790 N N . VAL A 1 100 ? 1.910 -0.366 21.435 1.00 83.62 100 VAL A N 1
ATOM 791 C CA . VAL A 1 100 ? 1.773 -1.595 20.638 1.00 83.62 100 VAL A CA 1
ATOM 792 C C . VAL A 1 100 ? 0.313 -1.870 20.276 1.00 83.62 100 VAL A C 1
ATOM 794 O O . VAL A 1 100 ? 0.018 -2.188 19.123 1.00 83.62 100 VAL A O 1
ATOM 797 N N . ALA A 1 101 ? -0.607 -1.741 21.237 1.00 85.81 101 ALA A N 1
ATOM 798 C CA . ALA A 1 101 ? -2.025 -2.030 21.021 1.00 85.81 101 ALA A CA 1
ATOM 799 C C . ALA A 1 101 ? -2.711 -1.016 20.076 1.00 85.81 101 ALA A C 1
ATOM 801 O O . ALA A 1 101 ? -3.332 -1.464 19.109 1.00 85.81 101 ALA A O 1
ATOM 802 N N . PRO A 1 102 ? -2.547 0.314 20.250 1.00 84.94 102 PRO A N 1
ATOM 803 C CA . PRO A 1 102 ? -2.978 1.315 19.267 1.00 84.94 102 PRO A CA 1
ATOM 804 C C . PRO A 1 102 ? -2.439 1.063 17.854 1.00 84.94 102 PRO A C 1
ATOM 806 O O . PRO A 1 102 ? -3.204 1.065 16.890 1.00 84.94 102 PRO A O 1
ATOM 809 N N . LEU A 1 103 ? -1.140 0.772 17.730 1.00 87.94 103 LEU A N 1
ATOM 810 C CA . LEU A 1 103 ? -0.520 0.468 16.442 1.00 87.94 103 LEU A CA 1
ATOM 811 C C . LEU A 1 103 ? -1.105 -0.809 15.819 1.00 87.94 103 LEU A C 1
ATOM 813 O O . LEU A 1 103 ? -1.305 -0.881 14.611 1.00 87.94 103 LEU A O 1
ATOM 817 N N . SER A 1 104 ? -1.410 -1.819 16.637 1.00 89.00 104 SER A N 1
ATOM 818 C CA . SER A 1 104 ? -2.067 -3.048 16.180 1.00 89.00 104 SER A CA 1
ATOM 819 C C . SER A 1 104 ? -3.496 -2.817 15.702 1.00 89.00 104 SER A C 1
ATOM 821 O O . SER A 1 104 ? -3.922 -3.452 14.740 1.00 89.00 104 SER A O 1
ATOM 823 N N . ALA A 1 105 ? -4.241 -1.922 16.350 1.00 88.81 105 ALA A N 1
ATOM 824 C CA . ALA A 1 105 ? -5.575 -1.544 15.901 1.00 88.81 105 ALA A CA 1
ATOM 825 C C . ALA A 1 105 ? -5.519 -0.829 14.539 1.00 88.81 105 ALA A C 1
ATOM 827 O O . ALA A 1 105 ? -6.323 -1.129 13.658 1.00 88.81 105 ALA A O 1
ATOM 828 N N . LEU A 1 106 ? -4.526 0.041 14.336 1.00 90.12 106 LEU A N 1
ATOM 829 C CA . LEU A 1 106 ? -4.331 0.769 13.081 1.00 90.12 106 LEU A CA 1
ATOM 830 C C . LEU A 1 106 ? -3.882 -0.158 11.942 1.00 90.12 106 LEU A C 1
ATOM 832 O O . LEU A 1 106 ? -4.403 -0.094 10.833 1.00 90.12 106 LEU A O 1
ATOM 836 N N . GLU A 1 107 ? -2.986 -1.098 12.240 1.00 91.75 107 GLU A N 1
ATOM 837 C CA . GLU A 1 107 ? -2.622 -2.184 11.328 1.00 91.75 107 GLU A CA 1
ATOM 838 C C . GLU A 1 107 ? -3.850 -3.020 10.929 1.00 91.75 107 GLU A C 1
ATOM 840 O O . GLU A 1 107 ? -4.016 -3.348 9.759 1.00 91.75 107 GLU A O 1
ATOM 845 N N . ASN A 1 108 ? -4.741 -3.340 11.871 1.00 93.00 108 ASN A N 1
ATOM 846 C CA . ASN A 1 108 ? -5.963 -4.102 11.593 1.00 93.00 108 ASN A CA 1
ATOM 847 C C . ASN A 1 108 ? -6.990 -3.332 10.751 1.00 93.00 108 ASN A C 1
ATOM 849 O O . ASN A 1 108 ? -7.774 -3.965 10.036 1.00 93.00 108 ASN A O 1
ATOM 853 N N . LEU A 1 109 ? -7.008 -1.999 10.851 1.00 93.19 109 LEU A N 1
ATOM 854 C CA . LEU A 1 109 ? -7.794 -1.127 9.980 1.00 93.19 109 LEU A CA 1
ATOM 855 C C . LEU A 1 109 ? -7.227 -1.161 8.556 1.00 93.19 109 LEU A C 1
ATOM 857 O O . LEU A 1 109 ? -7.955 -1.469 7.617 1.00 93.19 109 LEU A O 1
ATOM 861 N N . LEU A 1 110 ? -5.916 -0.947 8.403 1.00 93.94 110 LEU A N 1
ATOM 862 C CA . LEU A 1 110 ? -5.246 -0.987 7.099 1.00 93.94 110 LEU A CA 1
ATOM 863 C C . LEU A 1 110 ? -5.359 -2.361 6.429 1.00 93.94 110 LEU A C 1
ATOM 865 O O . LEU A 1 110 ? -5.643 -2.428 5.239 1.00 93.94 110 LEU A O 1
ATOM 869 N N . LYS A 1 111 ? -5.230 -3.458 7.188 1.00 94.12 111 LYS A N 1
ATOM 870 C CA . LYS A 1 111 ? -5.465 -4.821 6.679 1.00 94.12 111 LYS A CA 1
ATOM 871 C C . LYS A 1 111 ? -6.859 -4.985 6.092 1.00 94.12 111 LYS A C 1
ATOM 873 O O . LYS A 1 111 ? -7.002 -5.676 5.096 1.00 94.12 111 LYS A O 1
ATOM 878 N N . TYR A 1 112 ? -7.865 -4.373 6.713 1.00 95.00 112 TYR A N 1
ATOM 879 C CA . TYR A 1 112 ? -9.239 -4.445 6.227 1.00 95.00 112 TYR A CA 1
ATOM 880 C C . TYR A 1 112 ? -9.445 -3.603 4.966 1.00 95.00 112 TYR A C 1
ATOM 882 O O . TYR A 1 112 ? -10.090 -4.061 4.035 1.00 95.00 112 TYR A O 1
ATOM 890 N N . ILE A 1 113 ? -8.829 -2.420 4.889 1.00 94.56 113 ILE A N 1
ATOM 891 C CA . ILE A 1 113 ? -8.831 -1.601 3.666 1.00 94.56 113 ILE A CA 1
ATOM 892 C C . ILE A 1 113 ? -8.113 -2.326 2.514 1.00 94.56 113 ILE A C 1
ATOM 894 O O . ILE A 1 113 ? -8.522 -2.218 1.363 1.00 94.56 113 ILE A O 1
ATOM 898 N N . PHE A 1 114 ? -7.043 -3.070 2.813 1.00 93.69 114 PHE A N 1
ATOM 899 C CA . PHE A 1 114 ? -6.247 -3.800 1.818 1.00 93.69 114 PHE A CA 1
ATOM 900 C C . PHE A 1 114 ? -6.870 -5.146 1.430 1.00 93.69 114 PHE A C 1
ATOM 902 O O . PHE A 1 114 ? -6.373 -5.812 0.516 1.00 93.69 114 PHE A O 1
ATOM 909 N N . ASP A 1 115 ? -7.937 -5.556 2.113 1.00 93.62 115 ASP A N 1
ATOM 910 C CA . ASP A 1 115 ? -8.645 -6.788 1.818 1.00 93.62 115 ASP A CA 1
ATOM 911 C C . ASP A 1 115 ? -9.443 -6.638 0.519 1.00 93.62 115 ASP A C 1
ATOM 913 O O . ASP A 1 115 ? -10.346 -5.808 0.394 1.00 93.62 115 ASP A O 1
ATOM 917 N N . ARG A 1 116 ? -9.097 -7.462 -0.471 1.00 90.81 116 ARG A N 1
ATOM 918 C CA . ARG A 1 116 ? -9.760 -7.459 -1.779 1.00 90.81 116 ARG A CA 1
ATOM 919 C C . ARG A 1 116 ? -11.180 -8.003 -1.689 1.00 90.81 116 ARG A C 1
ATOM 921 O O . ARG A 1 116 ? -12.029 -7.551 -2.451 1.00 90.81 116 ARG A O 1
ATOM 928 N N . GLU A 1 117 ? -11.436 -8.908 -0.748 1.00 91.62 117 GLU A N 1
ATOM 929 C CA . GLU A 1 117 ? -12.759 -9.501 -0.540 1.00 91.62 117 GLU A CA 1
ATOM 930 C C . GLU A 1 117 ? -13.722 -8.503 0.113 1.00 91.62 117 GLU A C 1
ATOM 932 O O . GLU A 1 117 ? -14.925 -8.546 -0.129 1.00 91.62 117 GLU A O 1
ATOM 937 N N . ALA A 1 118 ? -13.195 -7.551 0.894 1.00 90.81 118 ALA A N 1
ATOM 938 C CA . ALA A 1 118 ? -13.986 -6.457 1.454 1.00 90.81 118 ALA A CA 1
ATOM 939 C C . ALA A 1 118 ? -14.402 -5.419 0.393 1.00 90.81 118 ALA A C 1
ATOM 941 O O . ALA A 1 118 ? -15.329 -4.650 0.632 1.00 90.81 118 ALA A O 1
ATOM 942 N N . ALA A 1 119 ? -13.720 -5.391 -0.761 1.00 91.00 119 ALA A N 1
ATOM 943 C CA . ALA A 1 119 ? -14.027 -4.551 -1.923 1.00 91.00 119 ALA A CA 1
ATOM 944 C C . ALA A 1 119 ? -14.205 -3.043 -1.625 1.00 91.00 119 ALA A C 1
ATOM 946 O O . ALA A 1 119 ? -14.877 -2.337 -2.374 1.00 91.00 119 ALA A O 1
ATOM 947 N N . LEU A 1 120 ? -13.566 -2.535 -0.563 1.00 92.56 120 LEU A N 1
ATOM 948 C CA . LEU A 1 120 ? -13.710 -1.144 -0.107 1.00 92.56 120 LEU A CA 1
ATOM 949 C C . LEU A 1 120 ? -13.031 -0.132 -1.041 1.00 92.56 120 LEU A C 1
ATOM 951 O O . LEU A 1 120 ? -13.476 1.005 -1.181 1.00 92.56 120 LEU A O 1
ATOM 955 N N 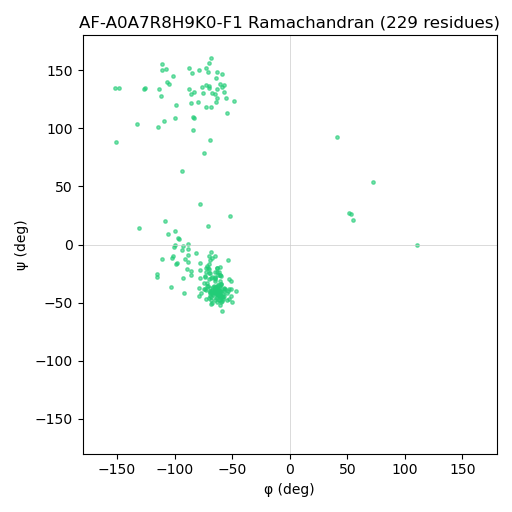. LEU A 1 121 ? -11.921 -0.531 -1.667 1.00 92.06 121 LEU A N 1
ATOM 956 C CA . LEU A 1 121 ? -11.131 0.324 -2.546 1.00 92.06 121 LEU A CA 1
ATOM 957 C C . LEU A 1 121 ? -10.474 -0.521 -3.649 1.00 92.06 121 LEU A C 1
ATOM 959 O O . LEU A 1 121 ? -9.873 -1.557 -3.351 1.00 92.06 121 LEU A O 1
ATOM 963 N N . PRO A 1 122 ? -10.512 -0.092 -4.927 1.00 91.06 122 PRO A N 1
ATOM 964 C CA . PRO A 1 122 ? -9.764 -0.762 -5.982 1.00 91.06 122 PRO A CA 1
ATOM 965 C C . PRO A 1 122 ? -8.273 -0.856 -5.649 1.00 91.06 122 PRO A C 1
ATOM 967 O O . PRO A 1 122 ? -7.609 0.151 -5.404 1.00 91.06 122 PRO A O 1
ATOM 970 N N . GLY A 1 123 ? -7.714 -2.067 -5.694 1.00 90.31 123 GLY A N 1
ATOM 971 C CA . GLY A 1 123 ? -6.356 -2.301 -5.202 1.00 90.31 123 GLY A CA 1
ATOM 972 C C . GLY A 1 123 ? -5.259 -1.499 -5.920 1.00 90.31 123 GLY A C 1
ATOM 973 O O . GLY A 1 123 ? -4.248 -1.173 -5.307 1.00 90.31 123 GLY A O 1
ATOM 974 N N . TYR A 1 124 ? -5.456 -1.102 -7.182 1.00 88.00 124 TYR A N 1
ATOM 975 C CA . TYR A 1 124 ? -4.496 -0.237 -7.880 1.00 88.00 124 TYR A CA 1
ATOM 976 C C . TYR A 1 124 ? -4.431 1.181 -7.282 1.00 88.00 124 TYR A C 1
ATOM 978 O O . TYR A 1 124 ? -3.379 1.811 -7.354 1.00 88.00 124 TYR A O 1
ATOM 986 N N . PHE A 1 125 ? -5.510 1.687 -6.663 1.00 89.50 125 PHE A N 1
ATOM 987 C CA . PHE A 1 125 ? -5.453 2.951 -5.924 1.00 89.50 125 PHE A CA 1
ATOM 988 C C . PHE A 1 125 ? -4.592 2.811 -4.674 1.00 89.50 125 PHE A C 1
ATOM 990 O O . PHE A 1 125 ? -3.791 3.698 -4.401 1.00 89.50 125 PHE A O 1
ATOM 997 N N . ILE A 1 126 ? -4.691 1.681 -3.971 1.00 90.69 126 ILE A N 1
ATOM 998 C CA . ILE A 1 126 ? -3.844 1.384 -2.810 1.00 90.69 126 ILE A CA 1
ATOM 999 C C . ILE A 1 126 ? -2.368 1.369 -3.224 1.00 90.69 126 ILE A C 1
ATOM 1001 O O . ILE A 1 126 ? -1.553 2.061 -2.620 1.00 90.69 126 ILE A O 1
ATOM 1005 N N . VAL A 1 127 ? -2.028 0.640 -4.294 1.00 89.50 127 VAL A N 1
ATOM 1006 C CA . VAL A 1 127 ? -0.653 0.592 -4.826 1.00 89.50 127 VAL A CA 1
ATOM 1007 C C . VAL A 1 127 ? -0.152 1.982 -5.199 1.00 89.50 127 VAL A C 1
ATOM 1009 O O . VAL A 1 127 ? 0.953 2.352 -4.810 1.00 89.50 127 VAL A O 1
ATOM 1012 N N . ASN A 1 128 ? -0.966 2.760 -5.915 1.00 86.00 128 ASN A N 1
ATOM 1013 C CA . ASN A 1 128 ? -0.616 4.118 -6.312 1.00 86.00 128 ASN A CA 1
ATOM 1014 C C . ASN A 1 128 ? -0.289 5.000 -5.102 1.00 86.00 128 ASN A C 1
ATOM 1016 O O . ASN A 1 128 ? 0.689 5.736 -5.148 1.00 86.00 128 ASN A O 1
ATOM 1020 N N . GLU A 1 129 ? -1.080 4.944 -4.030 1.00 85.50 129 GLU A N 1
ATOM 1021 C CA . GLU A 1 129 ? -0.813 5.752 -2.835 1.00 85.50 129 GLU A CA 1
ATOM 1022 C C . GLU A 1 129 ? 0.438 5.275 -2.089 1.00 85.50 129 GLU A C 1
ATOM 1024 O O . GLU A 1 129 ? 1.297 6.092 -1.769 1.00 85.50 129 GLU A O 1
ATOM 1029 N N . ILE A 1 130 ? 0.610 3.960 -1.901 1.00 86.81 130 ILE A N 1
ATOM 1030 C CA . ILE A 1 130 ? 1.803 3.400 -1.245 1.00 86.81 130 ILE A CA 1
ATOM 1031 C C . ILE A 1 130 ? 3.081 3.788 -1.998 1.00 86.81 130 ILE A C 1
ATOM 1033 O O . ILE A 1 130 ? 4.072 4.167 -1.371 1.00 86.81 130 ILE A O 1
ATOM 1037 N N . LEU A 1 131 ? 3.067 3.675 -3.330 1.00 81.31 131 LEU A N 1
ATOM 1038 C CA . LEU A 1 131 ? 4.225 3.963 -4.173 1.00 81.31 131 LEU A CA 1
ATOM 1039 C C . LEU A 1 131 ? 4.454 5.460 -4.398 1.00 81.31 131 LEU A C 1
ATOM 1041 O O . LEU A 1 131 ? 5.550 5.811 -4.800 1.00 81.31 131 LEU A O 1
ATOM 1045 N N . LYS A 1 132 ? 3.483 6.344 -4.134 1.00 78.56 132 LYS A N 1
ATOM 1046 C CA . LYS A 1 132 ? 3.726 7.800 -4.097 1.00 78.56 132 LYS A CA 1
ATOM 1047 C C . LYS A 1 132 ? 4.491 8.212 -2.847 1.00 78.56 132 LYS A C 1
ATOM 1049 O O . LYS A 1 132 ? 5.365 9.063 -2.916 1.00 78.56 132 LYS A O 1
ATOM 1054 N N . SER A 1 133 ? 4.186 7.595 -1.706 1.00 70.31 133 SER A N 1
ATOM 1055 C CA . SER A 1 133 ? 4.886 7.872 -0.445 1.00 70.31 133 SER A CA 1
ATOM 1056 C C . SER A 1 133 ? 6.332 7.350 -0.425 1.00 70.31 133 SER A C 1
ATOM 1058 O O . SER A 1 133 ? 7.091 7.671 0.489 1.00 70.31 133 SER A O 1
ATOM 1060 N N . TYR A 1 134 ? 6.723 6.546 -1.419 1.00 64.44 134 TYR A N 1
ATOM 1061 C CA . TYR A 1 134 ? 8.070 6.014 -1.608 1.00 64.44 134 TYR A CA 1
ATOM 1062 C C . TYR A 1 134 ? 8.686 6.615 -2.886 1.00 64.44 134 TYR A C 1
ATOM 1064 O O . TYR A 1 134 ? 8.022 6.611 -3.914 1.00 64.44 134 TYR A O 1
ATOM 1072 N N . PRO A 1 135 ? 9.937 7.105 -2.914 1.00 59.94 135 PRO A N 1
ATOM 1073 C CA . PRO A 1 135 ? 10.987 7.032 -1.897 1.00 59.94 135 PRO A CA 1
ATOM 1074 C C . PRO A 1 135 ? 11.098 8.286 -1.011 1.00 59.94 135 PRO A C 1
ATOM 1076 O O . PRO A 1 135 ? 12.040 8.385 -0.231 1.00 59.94 135 PRO A O 1
ATOM 1079 N N . GLU A 1 136 ? 10.191 9.259 -1.146 1.00 60.06 136 GLU A N 1
ATOM 1080 C CA . GLU A 1 136 ? 10.329 10.582 -0.513 1.00 60.06 136 GLU A CA 1
ATOM 1081 C C . GLU A 1 136 ? 10.340 10.534 1.023 1.00 60.06 136 GLU A C 1
ATOM 1083 O O . GLU A 1 136 ? 10.916 11.414 1.663 1.00 60.06 136 GLU A O 1
ATOM 1088 N N . ASN A 1 137 ? 9.760 9.491 1.629 1.00 65.75 137 ASN A N 1
ATOM 1089 C CA . ASN A 1 137 ? 9.706 9.348 3.077 1.00 65.75 137 ASN A CA 1
ATOM 1090 C C . ASN A 1 137 ? 10.622 8.219 3.598 1.00 65.75 137 ASN A C 1
ATOM 1092 O O . ASN A 1 137 ? 10.254 7.045 3.513 1.00 65.75 137 ASN A O 1
ATOM 1096 N N . PRO A 1 138 ? 11.770 8.536 4.234 1.00 66.31 138 PRO A N 1
ATOM 1097 C CA . PRO A 1 138 ? 12.698 7.529 4.757 1.00 66.31 138 PRO A CA 1
ATOM 1098 C C . PRO A 1 138 ? 12.147 6.747 5.961 1.00 66.31 138 PRO A C 1
A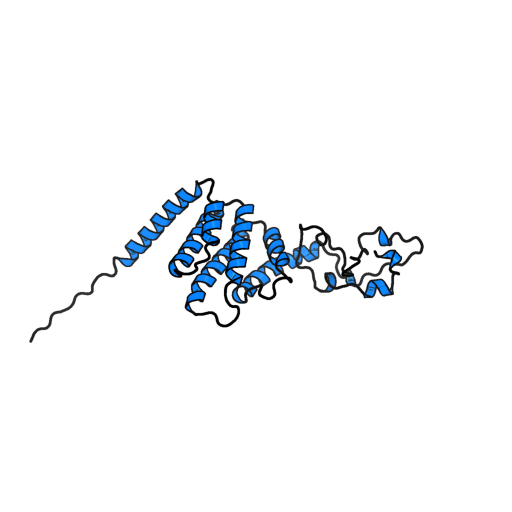TOM 1100 O O . PRO A 1 138 ? 12.721 5.729 6.342 1.00 66.31 138 PRO A O 1
ATOM 1103 N N . ARG A 1 139 ? 11.054 7.211 6.587 1.00 70.56 139 ARG A N 1
ATOM 1104 C CA . ARG A 1 139 ? 10.383 6.522 7.705 1.00 70.56 139 ARG A CA 1
ATOM 1105 C C . ARG A 1 139 ? 9.239 5.610 7.248 1.00 70.56 139 ARG A C 1
ATOM 1107 O O . ARG A 1 139 ? 8.654 4.917 8.079 1.00 70.56 139 ARG A O 1
ATOM 1114 N N . TRP A 1 140 ? 8.915 5.605 5.954 1.00 74.81 140 TRP A N 1
ATOM 1115 C CA . TRP A 1 140 ? 7.887 4.757 5.361 1.00 74.81 140 TRP A CA 1
ATOM 1116 C C . TRP A 1 140 ? 8.523 3.601 4.573 1.00 74.81 140 TRP A C 1
ATOM 1118 O O . TRP A 1 140 ? 9.455 3.832 3.802 1.00 74.81 140 TRP A O 1
ATOM 1128 N N . PRO A 1 141 ? 8.001 2.367 4.674 1.00 82.06 141 PRO A N 1
ATOM 1129 C CA . PRO A 1 141 ? 6.948 1.897 5.580 1.00 82.06 141 PRO A CA 1
ATOM 1130 C C . PRO A 1 141 ? 7.435 1.612 7.012 1.00 82.06 141 PRO A C 1
ATOM 1132 O O . PRO A 1 141 ? 8.561 1.169 7.229 1.00 82.06 141 PRO A O 1
ATOM 1135 N N . HIS A 1 142 ? 6.549 1.791 8.000 1.00 85.50 142 HIS A N 1
ATOM 1136 C CA . HIS A 1 142 ? 6.815 1.376 9.384 1.00 85.50 142 HIS A CA 1
ATOM 1137 C C . HIS A 1 142 ? 7.044 -0.143 9.451 1.00 85.50 142 HIS A C 1
ATOM 1139 O O . HIS A 1 142 ? 6.297 -0.905 8.832 1.00 85.50 142 HIS A O 1
ATOM 1145 N N . TRP A 1 143 ? 8.027 -0.600 10.239 1.00 86.75 143 TRP A N 1
ATOM 1146 C CA . TRP A 1 143 ? 8.494 -1.999 10.254 1.00 86.75 143 TRP A CA 1
ATOM 1147 C C . TRP A 1 143 ? 7.366 -3.028 10.411 1.00 86.75 143 TRP A C 1
ATOM 1149 O O . TRP A 1 143 ? 7.357 -4.060 9.746 1.00 86.75 143 TRP A O 1
ATOM 1159 N N . LYS A 1 144 ? 6.369 -2.708 11.242 1.00 87.00 144 LYS A N 1
ATOM 1160 C CA . LYS A 1 144 ? 5.207 -3.570 11.490 1.00 87.00 144 LYS A CA 1
ATOM 1161 C C . LYS A 1 144 ? 4.313 -3.774 10.259 1.00 87.00 144 LYS A C 1
ATOM 1163 O O . LYS A 1 144 ? 3.695 -4.822 10.121 1.00 87.00 144 LYS A O 1
ATOM 1168 N N . LEU A 1 145 ? 4.255 -2.798 9.353 1.00 89.62 145 LEU A N 1
ATOM 1169 C CA . LEU A 1 145 ? 3.447 -2.875 8.135 1.00 89.62 145 LEU A CA 1
ATOM 1170 C C . LEU A 1 145 ? 4.184 -3.520 6.958 1.00 89.62 145 LEU A C 1
ATOM 1172 O O . LEU A 1 145 ? 3.528 -3.903 5.989 1.00 89.62 145 LEU A O 1
ATOM 1176 N N . ILE A 1 146 ? 5.515 -3.663 7.030 1.00 89.94 146 ILE A N 1
ATOM 1177 C CA . ILE A 1 146 ? 6.341 -4.203 5.937 1.00 89.94 146 ILE A CA 1
ATOM 1178 C C . ILE A 1 146 ? 5.788 -5.524 5.388 1.00 89.94 146 ILE A C 1
ATOM 1180 O O . ILE A 1 146 ? 5.632 -5.610 4.170 1.00 89.94 146 ILE A O 1
ATOM 1184 N N . PRO A 1 147 ? 5.444 -6.540 6.208 1.00 91.69 147 PRO A N 1
ATOM 1185 C CA . PRO A 1 147 ? 4.982 -7.820 5.672 1.00 91.69 147 PRO A CA 1
ATOM 1186 C C . PRO A 1 147 ? 3.675 -7.690 4.881 1.00 91.69 147 PRO A C 1
ATOM 1188 O O . PRO A 1 147 ? 3.536 -8.272 3.807 1.00 91.69 147 PRO A O 1
ATOM 1191 N N . MET A 1 148 ? 2.737 -6.885 5.387 1.00 92.62 148 MET A N 1
ATOM 1192 C CA . MET A 1 148 ? 1.443 -6.641 4.748 1.00 92.62 148 MET A CA 1
ATOM 1193 C C . MET A 1 148 ? 1.610 -5.869 3.436 1.00 92.62 148 MET A C 1
ATOM 1195 O O . MET A 1 148 ? 1.098 -6.297 2.404 1.00 92.62 148 MET A O 1
ATOM 1199 N N . ILE A 1 149 ? 2.350 -4.756 3.467 1.00 91.31 149 ILE A N 1
ATOM 1200 C CA . ILE A 1 149 ? 2.582 -3.908 2.292 1.00 91.31 149 ILE A CA 1
ATOM 1201 C C . ILE A 1 149 ? 3.360 -4.678 1.225 1.00 91.31 149 ILE A C 1
ATOM 1203 O O . ILE A 1 149 ? 2.971 -4.661 0.063 1.00 91.31 149 ILE A O 1
ATOM 1207 N N . SER A 1 150 ? 4.421 -5.390 1.611 1.00 90.38 150 SER A N 1
ATOM 1208 C CA . SER A 1 150 ? 5.232 -6.189 0.688 1.00 90.38 150 SER A CA 1
ATOM 1209 C C . SER A 1 150 ? 4.398 -7.279 0.016 1.00 90.38 150 SER A C 1
ATOM 1211 O O . SER A 1 150 ? 4.397 -7.377 -1.207 1.00 90.38 150 SER A O 1
ATOM 1213 N N . SER A 1 151 ? 3.611 -8.041 0.785 1.00 93.12 151 SER A N 1
ATOM 1214 C CA . SER A 1 151 ? 2.702 -9.056 0.233 1.00 93.12 151 SER A CA 1
ATOM 1215 C C . SER A 1 151 ? 1.701 -8.451 -0.759 1.00 93.12 151 SER A C 1
ATOM 1217 O O . SER A 1 151 ? 1.529 -8.957 -1.872 1.00 93.12 151 SER A O 1
ATOM 1219 N N . PHE A 1 152 ? 1.102 -7.309 -0.402 1.00 92.19 152 PHE A N 1
ATOM 1220 C CA . PHE A 1 152 ? 0.155 -6.619 -1.270 1.00 92.19 152 PHE A CA 1
ATOM 1221 C C . PHE A 1 152 ? 0.823 -6.099 -2.548 1.00 92.19 152 PHE A C 1
ATOM 1223 O O . PHE A 1 152 ? 0.331 -6.375 -3.635 1.00 92.19 152 PHE A O 1
ATOM 1230 N N . LEU A 1 153 ? 1.972 -5.424 -2.470 1.00 90.31 153 LEU A N 1
ATOM 1231 C CA . LEU A 1 153 ? 2.704 -4.957 -3.655 1.00 90.31 153 LEU A CA 1
ATOM 1232 C C . LEU A 1 153 ? 3.163 -6.123 -4.543 1.00 90.31 153 LEU A C 1
ATOM 1234 O O . LEU A 1 153 ? 3.025 -6.053 -5.764 1.00 90.31 153 LEU A O 1
ATOM 1238 N N . ASN A 1 154 ? 3.629 -7.224 -3.947 1.00 90.69 154 ASN A N 1
ATOM 1239 C CA . ASN A 1 154 ? 4.052 -8.415 -4.683 1.00 90.69 154 ASN A CA 1
ATOM 1240 C C . ASN A 1 154 ? 2.918 -9.001 -5.529 1.00 90.69 154 ASN A C 1
ATOM 1242 O O . ASN A 1 154 ? 3.163 -9.458 -6.642 1.00 90.69 154 ASN A O 1
ATOM 1246 N N . SER A 1 155 ? 1.670 -8.912 -5.070 1.00 92.06 155 SER A N 1
ATOM 1247 C CA . SER A 1 155 ? 0.504 -9.362 -5.842 1.00 92.06 155 SER A CA 1
ATOM 1248 C C . SER A 1 155 ? 0.199 -8.525 -7.100 1.00 92.06 155 SER A C 1
ATOM 1250 O O . SER A 1 155 ? -0.623 -8.931 -7.919 1.00 92.06 155 SER A O 1
ATOM 1252 N N . PHE A 1 156 ? 0.833 -7.356 -7.262 1.00 90.00 156 PHE A N 1
ATOM 1253 C CA . PHE A 1 156 ? 0.746 -6.516 -8.465 1.00 90.00 156 PHE A CA 1
ATOM 1254 C C . PHE A 1 156 ? 1.959 -6.667 -9.387 1.00 90.00 156 PHE A C 1
ATOM 1256 O O . PHE A 1 156 ? 1.981 -6.070 -10.465 1.00 90.00 156 PHE A O 1
ATOM 1263 N N . THR A 1 157 ? 2.953 -7.475 -9.012 1.00 87.38 157 THR A N 1
ATOM 1264 C CA . THR A 1 157 ? 4.135 -7.714 -9.853 1.00 87.38 157 THR A CA 1
ATOM 1265 C C . THR A 1 157 ? 3.764 -8.421 -11.152 1.00 87.38 157 THR A C 1
ATOM 1267 O O . THR A 1 157 ? 4.261 -8.040 -12.210 1.00 87.38 157 THR A O 1
ATOM 1270 N N . GLN A 1 158 ? 2.820 -9.368 -11.118 1.00 88.06 158 GLN A N 1
ATOM 1271 C CA . GLN A 1 158 ? 2.310 -10.023 -12.326 1.00 88.06 158 GLN A CA 1
ATOM 1272 C C . GLN A 1 158 ? 1.602 -9.015 -13.236 1.00 88.06 158 GLN A C 1
ATOM 1274 O O . GLN A 1 158 ? 1.810 -9.012 -14.446 1.00 88.06 158 GLN A O 1
ATOM 1279 N N . THR A 1 159 ? 0.828 -8.093 -12.661 1.00 88.12 159 THR A N 1
ATOM 1280 C CA . THR A 1 159 ? 0.193 -7.004 -13.415 1.00 88.12 159 THR A CA 1
ATOM 1281 C C . THR A 1 159 ? 1.227 -6.095 -14.064 1.00 88.12 159 THR A C 1
ATOM 1283 O O . THR A 1 159 ? 1.091 -5.765 -15.240 1.00 88.12 159 THR A O 1
ATOM 1286 N N . ALA A 1 160 ? 2.291 -5.740 -13.337 1.00 85.69 160 ALA A N 1
ATOM 1287 C CA . ALA A 1 160 ? 3.406 -4.972 -13.879 1.00 85.69 160 ALA A CA 1
ATOM 1288 C C . ALA A 1 160 ? 4.088 -5.709 -15.042 1.00 85.69 160 ALA A C 1
ATOM 1290 O O . ALA A 1 160 ? 4.404 -5.086 -16.053 1.00 85.69 160 ALA A O 1
ATOM 1291 N N . GLN A 1 161 ? 4.261 -7.029 -14.939 1.00 84.88 161 GLN A N 1
ATOM 1292 C CA . GLN A 1 161 ? 4.823 -7.864 -16.003 1.00 84.88 161 GLN A CA 1
ATOM 1293 C C . GLN A 1 161 ? 3.918 -7.930 -17.239 1.00 84.88 161 GLN A C 1
ATOM 1295 O O . GLN A 1 161 ? 4.430 -7.808 -18.346 1.00 84.88 161 GLN A O 1
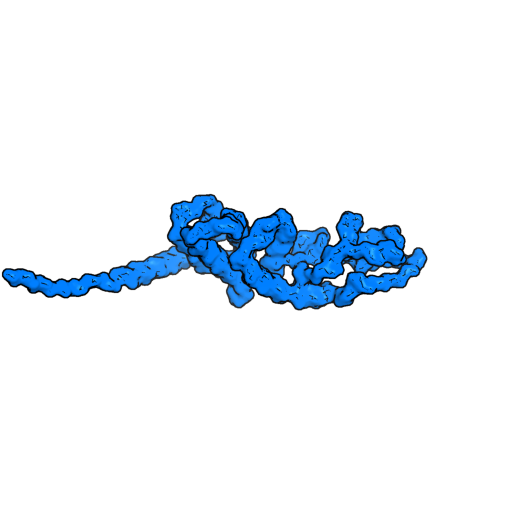ATOM 1300 N N . MET A 1 162 ? 2.593 -8.044 -17.076 1.00 85.81 162 MET A N 1
ATOM 1301 C CA . MET A 1 162 ? 1.646 -8.073 -18.203 1.00 85.81 162 MET A CA 1
ATOM 1302 C C . MET A 1 162 ? 1.690 -6.799 -19.054 1.00 85.81 162 MET A C 1
ATOM 1304 O O . MET A 1 162 ? 1.504 -6.857 -20.267 1.00 85.81 162 MET A O 1
ATOM 1308 N N . VAL A 1 163 ? 1.930 -5.642 -18.430 1.00 82.81 163 VAL A N 1
ATOM 1309 C CA . VAL A 1 163 ? 1.996 -4.345 -19.128 1.00 82.81 163 VAL A CA 1
ATOM 1310 C C . VAL A 1 163 ? 3.424 -3.920 -19.480 1.00 82.81 163 VAL A C 1
ATOM 1312 O O . VAL A 1 163 ? 3.634 -2.822 -19.999 1.00 82.81 163 VAL A O 1
ATOM 1315 N N . SER A 1 164 ? 4.408 -4.781 -19.215 1.00 78.50 164 SER A N 1
ATOM 1316 C CA . SER A 1 164 ? 5.821 -4.540 -19.500 1.00 78.50 164 SER A CA 1
ATOM 1317 C C . SER A 1 164 ? 6.328 -5.444 -20.614 1.00 78.50 164 SER A C 1
ATOM 1319 O O . SER A 1 164 ? 5.894 -6.576 -20.787 1.00 78.50 164 SER A O 1
ATOM 1321 N N . CYS A 1 165 ? 7.316 -4.953 -21.358 1.00 79.94 165 CYS A N 1
ATOM 1322 C CA . CYS A 1 165 ? 8.069 -5.792 -22.280 1.00 79.94 165 CYS A CA 1
ATOM 1323 C C . CYS A 1 165 ? 9.212 -6.472 -21.514 1.00 79.94 165 CYS A C 1
ATOM 1325 O O . CYS A 1 165 ? 10.049 -5.791 -20.913 1.00 79.94 165 CYS A O 1
ATOM 1327 N N . ALA A 1 166 ? 9.234 -7.807 -21.523 1.00 79.69 166 ALA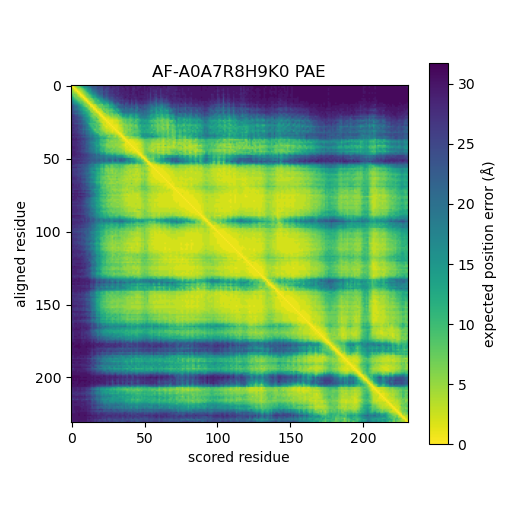 A N 1
ATOM 1328 C CA . ALA A 1 166 ? 10.301 -8.585 -20.904 1.00 79.69 166 ALA A CA 1
ATOM 1329 C C . ALA A 1 166 ? 11.668 -8.201 -21.493 1.00 79.69 166 ALA A C 1
ATOM 1331 O O . ALA A 1 166 ? 11.804 -8.009 -22.700 1.00 79.69 166 ALA A O 1
ATOM 1332 N N . TYR A 1 167 ? 12.678 -8.073 -20.628 1.00 80.25 167 TYR A N 1
ATOM 1333 C CA . TYR A 1 167 ? 14.049 -7.704 -21.003 1.00 80.25 167 TYR A CA 1
ATOM 1334 C C . TYR A 1 167 ? 14.178 -6.420 -21.840 1.00 80.25 167 TYR A C 1
ATOM 1336 O O . TYR A 1 167 ? 15.171 -6.253 -22.547 1.00 80.25 167 TYR A O 1
ATOM 1344 N N . ARG A 1 168 ? 13.231 -5.473 -21.742 1.00 80.25 168 ARG A N 1
ATOM 1345 C CA . ARG A 1 168 ? 13.283 -4.209 -22.500 1.00 80.25 168 ARG A CA 1
ATOM 1346 C C . ARG A 1 168 ? 14.602 -3.453 -22.327 1.00 80.25 168 ARG A C 1
ATOM 1348 O O . ARG A 1 168 ? 15.124 -2.928 -23.301 1.00 80.25 168 ARG A O 1
ATOM 1355 N N . HIS A 1 169 ? 15.171 -3.465 -21.122 1.00 80.00 169 HIS A N 1
ATOM 1356 C CA . HIS A 1 169 ? 16.478 -2.873 -20.808 1.00 80.00 169 HIS A CA 1
ATOM 1357 C C . HIS A 1 169 ? 17.653 -3.490 -21.605 1.00 80.00 169 HIS A C 1
ATOM 1359 O O . HIS A 1 169 ? 18.721 -2.887 -21.730 1.00 80.00 169 HIS A O 1
ATOM 1365 N N . ARG A 1 170 ? 17.485 -4.694 -22.173 1.00 84.00 170 ARG A N 1
ATOM 1366 C CA . ARG A 1 170 ? 18.477 -5.380 -23.027 1.00 84.00 170 ARG A CA 1
ATOM 1367 C C . ARG A 1 170 ? 18.214 -5.225 -24.515 1.00 84.00 170 ARG A C 1
ATOM 1369 O O . ARG A 1 170 ? 19.124 -5.465 -25.303 1.00 84.00 170 ARG A O 1
ATOM 1376 N N . LEU A 1 171 ? 17.006 -4.827 -24.908 1.00 84.56 171 LEU A N 1
ATOM 1377 C CA . LEU A 1 171 ? 16.710 -4.586 -26.312 1.00 84.56 171 LEU A CA 1
ATOM 1378 C C . LEU A 1 171 ? 17.576 -3.424 -26.810 1.00 84.56 171 LEU A C 1
ATOM 1380 O O . LEU A 1 171 ? 17.859 -2.475 -26.070 1.00 84.56 171 LEU A O 1
ATOM 1384 N N . ARG A 1 172 ? 18.027 -3.520 -28.060 1.00 81.94 172 ARG A N 1
ATOM 1385 C CA . ARG A 1 172 ? 18.809 -2.483 -28.733 1.00 81.94 172 ARG A CA 1
ATOM 1386 C C . ARG A 1 172 ? 18.143 -2.136 -30.058 1.00 81.94 172 ARG A C 1
ATOM 1388 O O . ARG A 1 172 ? 17.746 -3.059 -30.772 1.00 81.94 172 ARG A O 1
ATOM 1395 N N . PRO A 1 173 ? 17.986 -0.845 -30.380 1.00 79.12 173 PRO A N 1
ATOM 1396 C CA . PRO A 1 173 ? 17.510 -0.453 -31.692 1.00 79.12 173 PRO A CA 1
ATOM 1397 C C . PRO A 1 173 ? 18.607 -0.688 -32.733 1.00 79.12 173 PRO A C 1
ATOM 1399 O O . PRO A 1 173 ? 19.799 -0.591 -32.437 1.00 79.12 173 PRO A O 1
ATOM 1402 N N . ILE A 1 174 ? 18.190 -0.941 -33.969 1.00 79.12 174 ILE A N 1
ATOM 1403 C CA . ILE A 1 174 ? 19.059 -0.755 -35.127 1.00 79.12 174 ILE A CA 1
ATOM 1404 C C . ILE A 1 174 ? 19.047 0.744 -35.430 1.00 79.12 174 ILE A C 1
ATOM 1406 O O . ILE A 1 174 ? 17.981 1.340 -35.591 1.00 79.12 174 ILE A O 1
ATOM 1410 N N . VAL A 1 175 ? 20.225 1.366 -35.427 1.00 74.69 175 VAL A N 1
ATOM 1411 C CA . VAL A 1 175 ? 20.358 2.810 -35.638 1.00 74.69 175 VAL A CA 1
ATOM 1412 C C . VAL A 1 175 ? 20.366 3.087 -37.131 1.00 74.69 175 VAL A C 1
ATOM 1414 O O . VAL A 1 175 ? 21.322 2.759 -37.826 1.00 74.69 175 VAL A O 1
ATOM 1417 N N . GLU A 1 176 ? 19.296 3.699 -37.620 1.00 72.19 176 GLU A N 1
ATOM 1418 C CA . GLU A 1 176 ? 19.187 4.138 -39.008 1.00 72.19 176 GLU A CA 1
ATOM 1419 C C . GLU A 1 176 ? 19.316 5.660 -39.091 1.00 72.19 176 GLU A C 1
ATOM 1421 O O . GLU A 1 176 ? 18.740 6.384 -38.281 1.00 72.19 176 GLU A O 1
ATOM 1426 N N . HIS A 1 177 ? 20.018 6.161 -40.110 1.00 66.69 177 HIS A N 1
ATOM 1427 C CA . HIS A 1 177 ? 20.222 7.602 -40.322 1.00 66.69 177 HIS A CA 1
ATOM 1428 C C . HIS A 1 177 ? 18.919 8.384 -40.567 1.00 66.69 177 HIS A C 1
ATOM 1430 O O . HIS A 1 177 ? 18.842 9.566 -40.246 1.00 66.69 177 HIS A O 1
ATOM 1436 N N . TYR A 1 178 ? 17.884 7.717 -41.086 1.00 65.00 178 TYR A N 1
ATOM 1437 C CA . TYR A 1 178 ? 16.526 8.258 -41.246 1.00 65.00 178 TYR A CA 1
ATOM 1438 C C . TYR A 1 178 ? 15.542 7.672 -40.224 1.00 65.00 178 TYR A C 1
ATOM 1440 O O . TYR A 1 178 ? 14.326 7.861 -40.325 1.00 65.00 178 TYR A O 1
ATOM 1448 N N . GLY A 1 179 ? 16.066 6.931 -39.247 1.00 60.19 179 GLY A N 1
ATOM 1449 C CA . GLY A 1 179 ? 15.291 6.203 -38.265 1.00 60.19 179 GLY A CA 1
ATOM 1450 C C . GLY A 1 179 ? 14.492 7.154 -37.387 1.00 60.19 179 GLY A C 1
ATOM 1451 O O . GLY A 1 179 ? 15.030 8.000 -36.673 1.00 60.19 179 GLY A O 1
ATOM 1452 N N . LYS A 1 180 ? 13.175 6.965 -37.367 1.00 63.25 180 LYS A N 1
ATOM 1453 C CA . LYS A 1 180 ? 12.252 7.673 -36.472 1.00 63.25 180 LYS A CA 1
ATOM 1454 C C . LYS A 1 180 ? 12.281 7.106 -35.046 1.00 63.25 180 LYS A C 1
ATOM 1456 O O . LYS A 1 180 ? 11.249 7.053 -34.386 1.00 63.25 180 LYS A O 1
ATOM 1461 N N . ALA A 1 181 ? 13.436 6.657 -34.552 1.00 58.19 181 ALA A N 1
ATOM 1462 C CA . ALA A 1 181 ? 13.548 6.056 -33.220 1.00 58.19 181 ALA A CA 1
ATOM 1463 C C . ALA A 1 181 ? 13.114 7.028 -32.103 1.00 58.19 181 ALA A C 1
ATOM 1465 O O . ALA A 1 181 ? 12.446 6.599 -31.168 1.00 58.19 181 ALA A O 1
ATOM 1466 N N . HIS A 1 182 ? 13.358 8.332 -32.281 1.00 57.47 182 HIS A N 1
ATOM 1467 C CA . HIS A 1 182 ? 12.857 9.422 -31.427 1.00 57.47 182 HIS A CA 1
ATOM 1468 C C . HIS A 1 182 ? 11.321 9.577 -31.460 1.00 57.47 182 HIS A C 1
ATOM 1470 O O . HIS A 1 182 ? 10.717 10.093 -30.523 1.00 57.47 182 HIS A O 1
ATOM 1476 N N . VAL A 1 183 ? 10.663 9.114 -32.529 1.00 59.22 183 VAL A N 1
ATOM 1477 C CA . VAL A 1 183 ? 9.194 9.108 -32.673 1.00 59.22 183 VAL A CA 1
ATOM 1478 C C . VAL A 1 183 ? 8.582 7.852 -32.044 1.00 59.22 183 VAL A C 1
ATOM 1480 O O . VAL A 1 183 ? 7.430 7.863 -31.613 1.00 59.22 183 VAL A O 1
ATOM 1483 N N . VAL A 1 184 ? 9.339 6.753 -31.964 1.00 65.38 184 VAL A N 1
ATOM 1484 C CA . VAL A 1 184 ? 8.865 5.500 -31.375 1.00 65.38 184 VAL A CA 1
ATOM 1485 C C . VAL A 1 184 ? 9.021 5.570 -29.854 1.00 65.38 184 VAL A C 1
ATOM 1487 O O . VAL A 1 184 ? 10.118 5.446 -29.313 1.00 65.38 184 VAL A O 1
ATOM 1490 N N . SER A 1 185 ? 7.894 5.676 -29.140 1.00 68.44 185 SER A N 1
ATOM 1491 C CA . SER A 1 185 ? 7.824 5.755 -27.666 1.00 68.44 185 SER A CA 1
ATOM 1492 C C . SER A 1 185 ? 8.540 4.617 -26.922 1.00 68.44 185 SER A C 1
ATOM 1494 O O . SER A 1 185 ? 8.720 4.673 -25.708 1.00 68.44 185 SER A O 1
ATOM 1496 N N . THR A 1 186 ? 8.917 3.547 -27.623 1.00 74.62 186 THR A N 1
ATOM 1497 C CA . THR A 1 186 ? 9.656 2.408 -27.073 1.00 74.62 186 THR A CA 1
ATOM 1498 C C . THR A 1 186 ? 11.060 2.788 -26.602 1.00 74.62 186 THR A C 1
ATOM 1500 O O . THR A 1 186 ? 11.514 2.282 -25.574 1.00 74.62 186 THR A O 1
ATOM 1503 N N . TRP A 1 187 ? 11.736 3.686 -27.317 1.00 77.44 187 TRP A N 1
ATOM 1504 C CA . TRP A 1 187 ? 13.128 4.042 -27.027 1.00 77.44 187 TRP A CA 1
ATOM 1505 C C . TRP A 1 187 ? 13.268 5.355 -26.276 1.00 77.44 187 TRP A C 1
ATOM 1507 O O . TRP A 1 187 ? 14.347 5.641 -25.776 1.00 77.44 187 TRP A O 1
ATOM 1517 N N . LYS A 1 188 ? 12.178 6.116 -26.150 1.00 77.62 188 LYS A N 1
ATOM 1518 C CA . LYS A 1 188 ? 12.201 7.428 -25.519 1.00 77.62 188 LYS A CA 1
ATOM 1519 C C . LYS A 1 188 ? 12.595 7.343 -24.044 1.00 77.62 188 LYS A C 1
ATOM 1521 O O . LYS A 1 188 ? 11.972 6.614 -23.261 1.00 77.62 188 LYS A O 1
ATOM 1526 N N . LEU A 1 189 ? 13.613 8.118 -23.685 1.00 79.44 189 LEU A N 1
ATOM 1527 C CA . LEU A 1 189 ? 14.080 8.274 -22.312 1.00 79.44 189 LEU A CA 1
ATOM 1528 C C . LEU A 1 189 ? 13.691 9.649 -21.772 1.00 79.44 189 LEU A C 1
ATOM 1530 O O . LEU A 1 189 ? 13.582 10.624 -22.512 1.00 79.44 189 LEU A O 1
ATOM 1534 N N . ASP A 1 190 ? 13.496 9.721 -20.461 1.00 79.31 190 ASP A N 1
ATOM 1535 C CA . ASP A 1 190 ? 13.393 10.994 -19.757 1.00 79.31 190 ASP A CA 1
ATOM 1536 C C . ASP A 1 190 ? 14.750 11.719 -19.774 1.00 79.31 190 ASP A C 1
ATOM 1538 O O . ASP A 1 190 ? 15.775 11.127 -19.426 1.00 79.31 190 ASP A O 1
ATOM 1542 N N . SER A 1 191 ? 14.768 12.996 -20.161 1.00 78.50 191 SER A N 1
ATOM 1543 C CA . SER A 1 191 ? 16.010 13.767 -20.327 1.00 78.50 191 SER A CA 1
ATOM 1544 C C . SER A 1 191 ? 16.777 13.974 -19.021 1.00 78.50 191 SER A C 1
ATOM 1546 O O . SER A 1 191 ? 17.997 14.110 -19.045 1.00 78.50 191 SER A O 1
ATOM 1548 N N . ASN A 1 192 ? 16.075 13.984 -17.885 1.00 80.06 192 ASN A N 1
ATOM 1549 C CA . ASN A 1 192 ? 16.666 14.283 -16.582 1.00 80.06 192 ASN A CA 1
ATOM 1550 C C . ASN A 1 192 ? 17.139 13.015 -15.867 1.00 80.06 192 ASN A C 1
ATOM 1552 O O . ASN A 1 192 ? 18.203 12.998 -15.256 1.00 80.06 192 ASN A O 1
ATOM 1556 N N . SER A 1 193 ? 16.346 11.946 -15.928 1.00 78.81 193 SER A N 1
ATOM 1557 C CA . SER A 1 193 ? 16.607 10.706 -15.191 1.00 78.81 193 SER A CA 1
ATOM 1558 C C . SER A 1 193 ? 17.194 9.580 -16.042 1.00 78.81 193 SER A C 1
ATOM 1560 O O . SER A 1 193 ? 17.635 8.575 -15.482 1.00 78.81 193 SER A O 1
ATOM 1562 N N . LEU A 1 194 ? 17.199 9.717 -17.375 1.00 80.56 194 LEU A N 1
ATOM 1563 C CA . LEU A 1 194 ? 17.594 8.680 -18.341 1.00 80.56 194 LEU A CA 1
ATOM 1564 C C . LEU A 1 194 ? 16.816 7.364 -18.177 1.00 80.56 194 LEU A C 1
ATOM 1566 O O . LEU A 1 194 ? 17.273 6.295 -18.589 1.00 80.56 194 LEU A O 1
ATOM 1570 N N . LYS A 1 195 ? 15.642 7.423 -17.546 1.00 82.81 195 LYS A N 1
ATOM 1571 C CA . LYS A 1 195 ? 14.763 6.273 -17.334 1.00 82.81 195 LYS A CA 1
ATOM 1572 C C . LYS A 1 195 ? 13.842 6.099 -18.528 1.00 82.81 195 LYS A C 1
ATOM 1574 O O . LYS A 1 195 ? 13.471 7.065 -19.195 1.00 82.81 195 LYS A O 1
ATOM 1579 N N . ILE A 1 196 ? 13.433 4.857 -18.768 1.00 77.94 196 ILE A N 1
ATOM 1580 C CA . ILE A 1 196 ? 12.404 4.559 -19.764 1.00 77.94 196 ILE A CA 1
ATOM 1581 C C . ILE A 1 196 ? 11.103 5.224 -19.321 1.00 77.94 196 ILE A C 1
ATOM 1583 O O . ILE A 1 196 ? 10.679 5.086 -18.170 1.00 77.94 196 ILE A O 1
ATOM 1587 N N . LEU A 1 197 ? 10.439 5.898 -20.258 1.00 71.56 197 LEU A N 1
ATOM 1588 C CA . LEU A 1 197 ? 9.077 6.372 -20.053 1.00 71.56 197 LEU A CA 1
ATOM 1589 C C . LEU A 1 197 ? 8.129 5.170 -20.018 1.00 71.56 197 LEU A C 1
ATOM 1591 O O . LEU A 1 197 ? 7.620 4.699 -21.037 1.00 71.56 197 LEU A O 1
ATOM 1595 N N . LEU A 1 198 ? 7.921 4.628 -18.822 1.00 68.25 198 LEU A N 1
ATOM 1596 C CA . LEU A 1 198 ? 6.881 3.640 -18.574 1.00 68.25 198 LEU A CA 1
ATOM 1597 C C . LEU A 1 198 ? 5.527 4.354 -18.673 1.00 68.25 198 LEU A C 1
ATOM 1599 O O . LEU A 1 198 ? 5.372 5.466 -18.159 1.00 68.25 198 LEU A O 1
ATOM 1603 N N . LYS A 1 199 ? 4.539 3.741 -19.341 1.00 57.12 199 LYS A N 1
ATOM 1604 C CA . LYS A 1 199 ? 3.160 4.256 -19.319 1.00 57.12 199 LYS A CA 1
ATOM 1605 C C . LYS A 1 199 ? 2.744 4.393 -17.848 1.00 57.12 199 LYS A C 1
ATOM 1607 O O . LYS A 1 199 ? 2.660 3.388 -17.149 1.00 57.12 199 LYS A O 1
ATOM 1612 N N . GLY A 1 200 ? 2.538 5.631 -17.396 1.00 51.53 200 GLY A N 1
ATOM 1613 C CA . GLY A 1 200 ? 2.238 5.953 -15.996 1.00 51.53 200 GLY A CA 1
ATOM 1614 C C . GLY A 1 200 ? 3.331 6.697 -15.216 1.00 51.53 200 GLY A C 1
ATOM 1615 O O . GLY A 1 200 ? 3.083 7.036 -14.067 1.00 51.53 200 GLY A O 1
ATOM 1616 N N . ASN A 1 201 ? 4.492 7.007 -15.814 1.00 47.38 201 ASN A N 1
ATOM 1617 C CA . ASN A 1 201 ? 5.595 7.687 -15.107 1.00 47.38 201 ASN A CA 1
ATOM 1618 C C . ASN A 1 201 ? 5.699 9.209 -15.348 1.00 47.38 201 ASN A C 1
ATOM 1620 O O . ASN A 1 201 ? 6.594 9.846 -14.806 1.00 47.38 201 ASN A O 1
ATOM 1624 N N . GLN A 1 202 ? 4.813 9.803 -16.156 1.00 41.06 202 GLN A N 1
ATOM 1625 C CA . GLN A 1 202 ? 4.780 11.261 -16.402 1.00 41.06 202 GLN A CA 1
ATOM 1626 C C . GLN A 1 202 ? 3.386 11.886 -16.258 1.00 41.06 202 GLN A C 1
ATOM 1628 O O . GLN A 1 202 ? 3.138 13.022 -16.653 1.00 41.06 202 GLN A O 1
ATOM 1633 N N . THR A 1 203 ? 2.443 11.171 -15.659 1.00 36.34 203 THR A N 1
ATOM 1634 C CA . THR A 1 203 ? 1.161 11.748 -15.249 1.00 36.34 203 THR A CA 1
ATOM 1635 C C . THR A 1 203 ? 0.697 10.934 -14.059 1.00 36.34 203 THR A C 1
ATOM 1637 O O . THR A 1 203 ? 0.823 9.714 -14.089 1.00 36.34 203 THR A O 1
ATOM 1640 N N . TYR A 1 204 ? 0.239 11.615 -13.014 1.00 39.59 204 TYR A N 1
ATOM 1641 C CA . TYR A 1 204 ? -0.075 11.180 -11.646 1.00 39.59 204 TYR A CA 1
ATOM 1642 C C . TYR A 1 204 ? -1.019 9.961 -11.457 1.00 39.59 204 TYR A C 1
ATOM 1644 O O . TYR A 1 204 ? -1.647 9.817 -10.406 1.00 39.59 204 TYR A O 1
ATOM 1652 N N . GLU A 1 205 ? -1.142 9.056 -12.427 1.00 43.81 205 GLU A N 1
ATOM 1653 C CA . GLU A 1 205 ? -2.277 8.149 -12.534 1.00 43.81 205 GLU A CA 1
ATOM 1654 C C . GLU A 1 205 ? -1.956 6.657 -12.359 1.00 43.81 205 GLU A C 1
ATOM 1656 O O . GLU A 1 205 ? -2.852 5.936 -11.917 1.00 43.81 205 GLU A O 1
ATOM 1661 N N . ARG A 1 206 ? -0.752 6.134 -12.665 1.00 53.91 206 ARG A N 1
ATOM 1662 C CA . ARG A 1 206 ? -0.523 4.663 -12.645 1.00 53.91 206 ARG A CA 1
ATOM 1663 C C . ARG A 1 206 ? 0.920 4.251 -12.327 1.00 53.91 206 ARG A C 1
ATOM 1665 O O . ARG A 1 206 ? 1.712 4.015 -13.236 1.00 53.91 206 ARG A O 1
ATOM 1672 N N . ILE A 1 207 ? 1.235 4.093 -11.044 1.00 72.00 207 ILE A N 1
ATOM 1673 C CA . ILE A 1 207 ? 2.513 3.548 -10.575 1.00 72.00 207 ILE A CA 1
ATOM 1674 C C . ILE A 1 207 ? 2.303 2.067 -10.244 1.00 72.00 207 ILE A C 1
ATOM 1676 O O . ILE A 1 207 ? 1.479 1.714 -9.406 1.00 72.00 207 ILE A O 1
ATOM 1680 N N . LEU A 1 208 ? 3.039 1.188 -10.923 1.00 82.44 208 LEU A N 1
ATOM 1681 C CA . LEU A 1 208 ? 3.078 -0.246 -10.630 1.00 82.44 208 LEU A CA 1
ATOM 1682 C C . LEU A 1 208 ? 4.456 -0.622 -10.068 1.00 82.44 208 LEU A C 1
ATOM 1684 O O . LEU A 1 208 ? 5.439 0.066 -10.358 1.00 82.44 208 LEU A O 1
ATOM 1688 N N . PRO A 1 209 ? 4.558 -1.717 -9.293 1.00 84.50 209 PRO A N 1
ATOM 1689 C CA . PRO A 1 209 ? 5.833 -2.213 -8.787 1.00 84.50 209 PRO A CA 1
ATOM 1690 C C . PRO A 1 209 ? 6.618 -2.899 -9.917 1.00 84.50 209 PRO A C 1
ATOM 1692 O O . PRO A 1 209 ? 6.619 -4.122 -10.053 1.00 84.50 209 PRO A O 1
ATOM 1695 N N . TYR A 1 210 ? 7.246 -2.094 -10.776 1.00 82.12 210 TYR A N 1
ATOM 1696 C CA . TYR A 1 210 ? 8.096 -2.569 -11.866 1.00 82.12 210 TYR A CA 1
ATOM 1697 C C . TYR A 1 210 ? 9.402 -3.176 -11.341 1.00 82.12 210 TYR A C 1
ATOM 1699 O O . TYR A 1 210 ? 9.877 -2.836 -10.255 1.00 82.12 210 TYR A O 1
ATOM 1707 N N . SER A 1 211 ? 10.015 -4.059 -12.137 1.00 80.50 211 SER A N 1
ATOM 1708 C CA . SER A 1 211 ? 11.332 -4.601 -11.802 1.00 80.50 211 SER A CA 1
ATOM 1709 C C . SER A 1 211 ? 12.384 -3.492 -11.763 1.00 80.50 211 SER A C 1
ATOM 1711 O O . SER A 1 211 ? 12.320 -2.519 -12.518 1.00 80.50 211 SER A O 1
ATOM 1713 N N . LYS A 1 212 ? 13.382 -3.661 -10.892 1.00 82.06 212 LYS A N 1
ATOM 1714 C CA . LYS A 1 212 ? 14.452 -2.680 -10.674 1.00 82.06 212 LYS A CA 1
ATOM 1715 C C . LYS A 1 212 ? 15.111 -2.245 -11.989 1.00 82.06 212 LYS A C 1
ATOM 1717 O O . LYS A 1 212 ? 15.239 -1.057 -12.256 1.00 82.06 212 LYS A O 1
ATOM 1722 N N . GLU A 1 213 ? 15.402 -3.210 -12.853 1.00 82.31 213 GLU A N 1
ATOM 1723 C CA . GLU A 1 213 ? 16.059 -3.019 -14.152 1.00 82.31 213 GLU A CA 1
ATOM 1724 C C . GLU A 1 213 ? 15.271 -2.105 -15.110 1.00 82.31 213 GLU A C 1
ATOM 1726 O O . GLU A 1 213 ? 15.855 -1.495 -16.002 1.00 82.31 213 GLU A O 1
A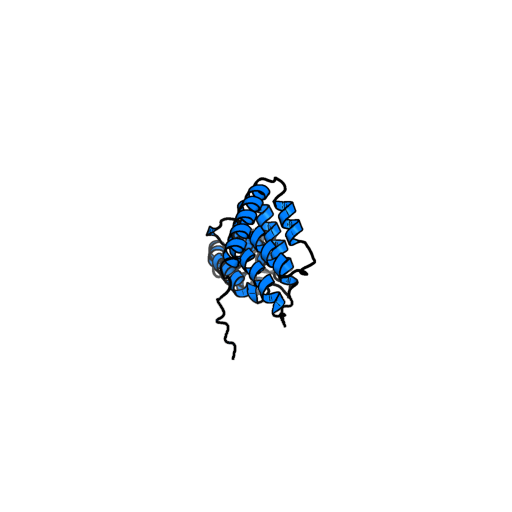TOM 1731 N N . MET A 1 214 ? 13.944 -2.023 -14.953 1.00 76.88 214 MET A N 1
ATOM 1732 C CA . MET A 1 214 ? 13.063 -1.184 -15.777 1.00 76.88 214 MET A CA 1
ATOM 1733 C C . MET A 1 214 ? 12.973 0.256 -15.265 1.00 76.88 214 MET A C 1
ATOM 1735 O O . MET A 1 214 ? 12.621 1.156 -16.027 1.00 76.88 214 MET A O 1
ATOM 1739 N N . VAL A 1 215 ? 13.258 0.466 -13.978 1.00 79.38 215 VAL A N 1
ATOM 1740 C CA . VAL A 1 215 ? 13.185 1.769 -13.297 1.00 79.38 215 VAL A CA 1
ATOM 1741 C C . VAL A 1 215 ? 14.568 2.425 -13.203 1.00 79.38 215 VAL A C 1
ATOM 1743 O O . VAL A 1 215 ? 14.676 3.625 -12.944 1.00 79.38 215 VAL A O 1
ATOM 1746 N N . GLU A 1 216 ? 15.634 1.659 -13.424 1.00 83.12 216 GLU A N 1
ATOM 1747 C CA . GLU A 1 216 ? 17.004 2.155 -13.462 1.00 83.12 216 GLU A CA 1
ATOM 1748 C C . GLU A 1 216 ? 17.294 3.007 -14.716 1.00 83.12 216 GLU A C 1
ATOM 1750 O O . GLU A 1 216 ? 16.723 2.767 -15.789 1.00 83.12 216 GLU A O 1
ATOM 1755 N N . PRO A 1 217 ? 18.193 4.004 -14.602 1.00 83.94 217 PRO A N 1
ATOM 1756 C CA . PRO A 1 217 ? 18.686 4.766 -15.745 1.00 83.94 217 PRO A CA 1
ATOM 1757 C C . PRO A 1 217 ? 19.323 3.862 -16.811 1.00 83.94 217 PRO A C 1
ATOM 1759 O O . PRO A 1 217 ? 20.190 3.042 -16.510 1.00 83.94 217 PRO A O 1
ATOM 1762 N N . GLN A 1 218 ? 18.937 4.036 -18.075 1.00 83.12 218 GLN A N 1
ATOM 1763 C CA . GLN A 1 218 ? 19.400 3.208 -19.193 1.00 83.12 218 GLN A CA 1
ATOM 1764 C C . GLN A 1 218 ? 20.612 3.822 -19.904 1.00 83.12 218 GLN A C 1
ATOM 1766 O O . GLN A 1 218 ? 20.569 4.146 -21.092 1.00 83.12 218 GLN A O 1
ATOM 1771 N N . THR A 1 219 ? 21.729 3.957 -19.190 1.00 82.75 219 THR A N 1
ATOM 1772 C CA . THR A 1 219 ? 22.974 4.526 -19.745 1.00 82.75 219 THR A CA 1
ATOM 1773 C C . TH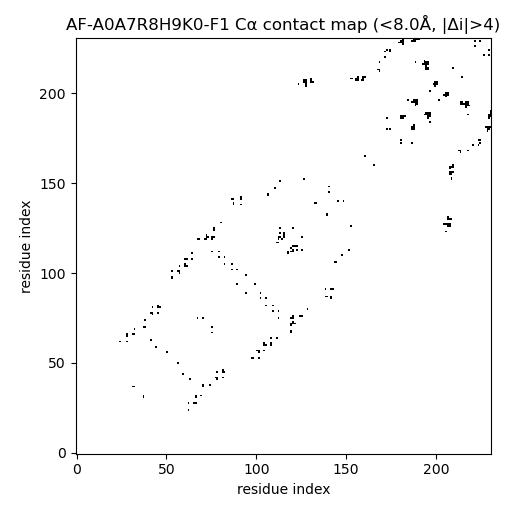R A 1 219 ? 23.519 3.723 -20.929 1.00 82.75 219 THR A C 1
ATOM 1775 O O . THR A 1 219 ? 24.065 4.292 -21.869 1.00 82.75 219 THR A O 1
ATOM 1778 N N . GLY A 1 220 ? 23.298 2.404 -20.939 1.00 79.44 220 GLY A N 1
ATOM 1779 C CA . GLY A 1 220 ? 23.703 1.509 -22.026 1.00 79.44 220 GLY A CA 1
ATOM 1780 C C . GLY A 1 220 ? 23.091 1.834 -23.395 1.00 79.44 220 GLY A C 1
ATOM 1781 O O . GLY A 1 220 ? 23.701 1.516 -24.412 1.00 79.44 220 GLY A O 1
ATOM 1782 N N . LEU A 1 221 ? 21.910 2.466 -23.445 1.00 77.56 221 LEU A N 1
ATOM 1783 C CA . LEU A 1 221 ? 21.276 2.864 -24.710 1.00 77.56 221 LEU A CA 1
ATOM 1784 C C . LEU A 1 221 ? 21.962 4.083 -25.342 1.00 77.56 221 LEU A C 1
ATOM 1786 O O . LEU A 1 221 ? 22.071 4.145 -26.565 1.00 77.56 221 LEU A O 1
ATOM 1790 N N . LEU A 1 222 ? 22.481 5.003 -24.523 1.00 75.94 222 LEU A N 1
ATOM 1791 C CA . LEU A 1 222 ? 23.177 6.209 -24.989 1.00 75.94 222 LEU A CA 1
ATOM 1792 C C . LEU A 1 222 ? 24.531 5.907 -25.643 1.00 75.94 222 LEU A C 1
ATOM 1794 O O . LEU A 1 222 ? 24.997 6.677 -26.474 1.00 75.94 222 LEU A O 1
ATOM 1798 N N . PHE A 1 223 ? 25.163 4.782 -25.299 1.00 73.19 223 PHE A N 1
ATOM 1799 C CA . PHE A 1 223 ? 26.399 4.356 -25.965 1.00 73.19 223 PHE A CA 1
ATOM 1800 C C . PHE A 1 223 ? 26.175 3.905 -27.412 1.00 73.19 223 PHE A C 1
ATOM 1802 O O . PHE A 1 223 ? 27.108 3.921 -28.207 1.00 73.19 223 PHE A O 1
ATOM 1809 N N . ILE A 1 224 ? 24.959 3.471 -27.743 1.00 71.81 224 ILE A N 1
ATOM 1810 C CA . ILE A 1 224 ? 24.634 2.870 -29.041 1.00 71.81 224 ILE A CA 1
ATOM 1811 C C . ILE A 1 224 ? 23.889 3.871 -29.925 1.00 71.81 224 ILE A C 1
ATOM 1813 O O . ILE A 1 224 ? 24.127 3.924 -31.128 1.00 71.81 224 ILE A O 1
ATOM 1817 N N . CYS A 1 225 ? 23.021 4.694 -29.336 1.00 66.88 225 CYS A N 1
ATOM 1818 C CA . CYS A 1 225 ? 22.289 5.742 -30.033 1.00 66.88 225 CYS A CA 1
ATOM 1819 C C . CYS A 1 225 ? 22.769 7.134 -29.579 1.00 66.88 225 CYS A C 1
ATOM 1821 O O . CYS A 1 225 ? 22.736 7.424 -28.383 1.00 66.88 225 CYS A O 1
ATOM 1823 N N . PRO A 1 226 ? 23.149 8.033 -30.506 1.00 65.50 226 PRO A N 1
ATOM 1824 C CA . PRO A 1 226 ? 23.459 9.422 -30.177 1.00 65.50 226 PRO A CA 1
ATOM 1825 C C . PRO A 1 226 ? 22.266 10.132 -29.518 1.00 65.50 226 PRO A C 1
ATOM 1827 O O . PRO A 1 226 ? 21.114 9.890 -29.889 1.00 65.50 226 PRO A O 1
ATOM 1830 N N . SER A 1 227 ? 22.536 11.063 -28.597 1.00 60.66 227 SER A N 1
ATOM 1831 C CA . SER A 1 227 ? 21.522 11.804 -27.823 1.00 60.66 227 SER A CA 1
ATOM 1832 C C . SER A 1 227 ? 20.418 12.445 -28.676 1.00 60.66 227 SER A C 1
ATOM 1834 O O . SER A 1 227 ? 19.273 12.508 -28.245 1.00 60.66 227 SER A O 1
ATOM 1836 N N . SER A 1 228 ? 20.717 12.852 -29.913 1.00 57.22 228 SER A N 1
ATOM 1837 C CA . SER A 1 228 ? 19.746 13.428 -30.858 1.00 57.22 228 SER A CA 1
ATOM 1838 C C . SER A 1 228 ? 18.637 12.465 -31.311 1.00 57.22 228 SER A C 1
ATOM 1840 O O . SER A 1 228 ? 17.700 12.893 -31.975 1.00 57.22 228 SER A O 1
ATOM 1842 N N . THR A 1 229 ? 18.741 11.171 -30.989 1.00 58.66 229 THR A N 1
ATOM 1843 C CA . THR A 1 229 ? 17.843 10.111 -31.479 1.00 58.66 229 THR A CA 1
ATOM 1844 C C . THR A 1 229 ? 16.934 9.522 -30.387 1.00 58.66 229 THR A C 1
ATOM 1846 O O . THR A 1 229 ? 16.000 8.794 -30.716 1.00 58.66 229 THR A O 1
ATOM 1849 N N . ILE A 1 230 ? 17.190 9.805 -29.102 1.00 56.94 230 ILE A N 1
ATOM 1850 C CA . ILE A 1 230 ? 16.534 9.121 -27.964 1.00 56.94 230 ILE A CA 1
ATOM 1851 C C . ILE A 1 230 ? 15.649 10.053 -27.115 1.00 56.94 230 ILE A C 1
ATOM 1853 O O . ILE A 1 230 ? 14.711 9.579 -26.467 1.00 56.94 230 ILE A O 1
ATOM 1857 N N . PHE A 1 231 ? 15.933 11.357 -27.111 1.00 56.06 231 PHE A N 1
ATOM 1858 C CA . PHE A 1 231 ? 15.172 12.356 -26.353 1.00 56.06 231 PHE A CA 1
ATOM 1859 C C . PHE A 1 231 ? 14.003 12.937 -27.162 1.00 56.06 231 PHE A C 1
ATOM 1861 O O . PHE A 1 231 ? 14.167 13.124 -28.387 1.00 56.06 231 PHE A O 1
#

InterPro domains:
  IPR021629 Mediator complex, subunit Med23 [PF11573] (39-223)
  IPR021629 Mediator complex, subunit Med23 [PTHR12691] (39-222)

Solvent-accessible surface area (backbone atoms only — not comparable to full-atom values): 14056 Å² total; per-residue (Å²): 139,89,80,86,84,85,79,91,80,83,83,70,61,66,62,54,51,56,50,52,57,52,51,54,48,49,53,50,46,57,55,47,58,71,41,97,55,44,58,63,51,51,46,55,65,67,62,58,84,74,74,80,50,57,69,56,53,36,51,50,44,53,50,50,57,72,45,50,85,72,46,55,49,65,49,48,51,49,50,49,51,55,51,53,55,56,55,63,71,54,63,89,69,85,71,54,80,81,51,49,58,46,52,50,39,53,51,55,40,51,52,51,55,69,31,73,90,68,62,52,46,67,65,66,58,55,44,34,53,59,53,62,51,44,80,85,35,89,68,57,74,44,74,88,47,43,67,60,52,50,55,56,50,56,72,37,34,62,58,32,51,74,80,43,69,82,66,54,81,72,61,75,82,84,89,49,99,84,53,59,48,48,74,38,68,88,60,26,35,40,90,87,65,40,21,58,64,50,92,37,74,87,50,104,78,45,58,65,63,60,59,67,74,60,68,40,57,50,64,75,54,57,78,75,41,61,72,91,43,33,90

Foldseek 3Di:
DDDDDDDDDDPPVPVVVVVVVVVVLVVVLVVLLPDPCNLVVLLVLLQDPCCPPVVVLLVSLVSSLSNLLSDAQVSLLVSLVSLQVVQLVQDLPDGDPSCVSSNVSSLVSNLCSLDVVNVSYDLQSVVLVLVVCPPVDVCPPRPVCCVVVVVSLVVQAVVLVVQDDPPLLVDADDDDPPDQLVVPLSQAADPPQQARPRVCPPDSDGDHPYDPSRGHRSVVRCVRDPPVRHD

Mean predicted aligned error: 12.44 Å

Sequence (231 aa):
MMRRKDRPRGKKNELGQSIQDTDALRSFVAEAANSPRMEEMMESLLENKDLSPRPFWIKTLSVLKALLPGVDYKGVREIMKIAIEKVLLFPPQGLEPSLVAPLSALENLLKYIFDREAALLPGYFIVNEILKSYPENPRWPHWKLIPMISSFLNSFTQTAQMVSCAYRHRLRPIVEHYGKAHVVSTWKLDSNSLKILLKGNQTYERILPYSKEMVEPQTGLLFICPSSTIF

Radius of gyration: 26.22 Å; Cα contacts (8 Å, |Δi|>4): 181; chains: 1; bounding box: 54×35×109 Å

pLDDT: mean 74.96, std 15.89, range [35.0, 95.0]

Organism: Lepeophtheirus salmonis (NCBI:txid72036)

Secondary structure (DSSP, 8-state):
-----PPPP-SSHHHHHHHHHHHHHHHHHHHHTT-TTHHHHHHHHHH-----SHHHHHHHHHHHHHHGGGS-HHHHHHHHHHHHHHHHTS-SSS--HHHHHHHHHHHHHHHHHT-TTTTSS-HHHHHHHHHHSTTT-TT-S-GGGHHHHHHHHHTTHHHHHHTS-TTGGG------TT--TTTSTTT-B-TTT--B--TTSSSTT------HHHHS--HHHHTTS-GGGT-

Nearest PDB structures (foldseek):
  8whi-assembly1_A  TM=4.392E-01  e=2.583E+00  Homo sapiens
  4u2x-assembly1_D  TM=3.597E-01  e=2.461E+00  Homo sapiens
  8uwb-assembly2_E  TM=4.878E-01  e=7.889E+00  Homo sapiens